Protein AF-A0A956UVW4-F1 (afdb_monomer)

Radius of gyration: 19.33 Å; Cα contacts (8 Å, |Δi|>4): 336; chains: 1; bounding box: 48×30×77 Å

Sequence (211 aa):
MTVKASSVLCIVAIWAAVVTAIAFEPGAWWAIFFAFLATGSVGLSAMRRLGLSRVIAVAGTWAGASVAFGADSTATWMSIFAFLTTGGAVYSRMKPGALLAGAAIAVAWLAVGITAHQDASAAWTCIFAALSARWIASGRNIRALIAIGAWAGAGALMTWQEGMYWLSALAFVATLFPMRRGPLLPRRFEWDLSWSTDDGDVIEGESRPLR

Mean predicted aligned error: 9.49 Å

Solvent-accessible surface area (backbone atoms only — not comparable to full-atom values): 10637 Å² total; per-residue (Å²): 134,57,39,63,54,41,33,51,50,33,43,49,31,41,49,52,22,50,53,52,12,32,74,64,22,65,74,19,54,70,34,52,61,34,46,52,54,34,39,48,51,43,54,69,41,39,84,40,79,52,28,64,13,41,34,42,24,40,31,24,27,30,44,9,49,20,47,14,16,33,61,36,42,84,32,26,66,45,33,59,41,42,26,51,32,35,48,38,47,70,74,36,83,53,53,49,82,39,44,51,33,9,48,19,31,15,40,29,23,35,28,33,8,58,35,14,40,76,38,55,83,38,36,66,37,38,58,36,35,31,55,36,33,51,53,34,34,71,52,56,67,69,28,11,52,44,23,32,54,31,22,48,53,34,27,55,48,31,64,71,37,88,87,42,52,68,38,39,57,53,21,31,56,47,38,57,41,83,69,74,93,60,80,95,60,84,84,67,93,64,84,74,82,69,82,77,82,75,77,77,76,77,70,89,70,87,82,85,86,82,135

Structure (mmCIF, N/CA/C/O backbone):
data_AF-A0A956UVW4-F1
#
_entry.id   AF-A0A956UVW4-F1
#
loop_
_atom_site.group_PDB
_atom_site.id
_atom_site.type_symbol
_atom_site.label_atom_id
_atom_site.label_alt_id
_atom_site.label_comp_id
_atom_site.label_asym_id
_atom_site.label_entity_id
_atom_site.label_seq_id
_atom_site.pdbx_PDB_ins_code
_atom_site.Cartn_x
_atom_site.Cartn_y
_atom_site.Cartn_z
_atom_site.occupancy
_atom_site.B_iso_or_equiv
_atom_site.auth_seq_id
_atom_site.auth_comp_id
_atom_site.auth_asym_id
_atom_site.auth_atom_id
_atom_site.pdbx_PDB_model_num
ATOM 1 N N . MET A 1 1 ? 19.638 9.171 -10.405 1.00 50.50 1 MET A N 1
ATOM 2 C CA . MET A 1 1 ? 19.671 8.508 -9.079 1.00 50.50 1 MET A CA 1
ATOM 3 C C . MET A 1 1 ? 20.516 7.248 -9.164 1.00 50.50 1 MET A C 1
ATOM 5 O O . MET A 1 1 ? 20.316 6.459 -10.079 1.00 50.50 1 MET A O 1
ATOM 9 N N . THR A 1 2 ? 21.470 7.071 -8.251 1.00 57.22 2 THR A N 1
ATOM 10 C CA . THR A 1 2 ? 22.261 5.836 -8.143 1.00 57.22 2 THR A CA 1
ATOM 11 C C . THR A 1 2 ? 21.447 4.749 -7.432 1.00 57.22 2 THR A C 1
ATOM 13 O O . THR A 1 2 ? 20.574 5.041 -6.621 1.00 57.22 2 THR A O 1
ATOM 16 N N . VAL A 1 3 ? 21.735 3.480 -7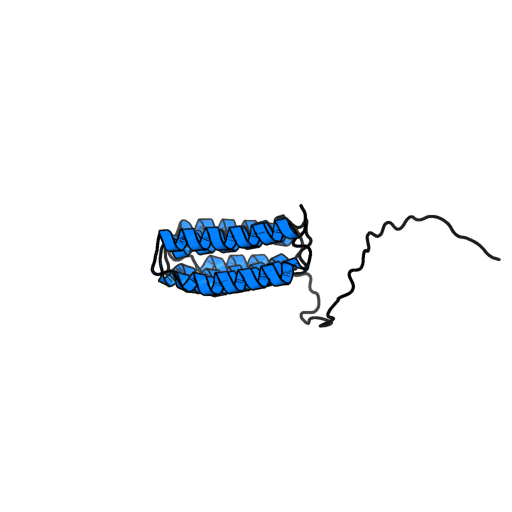.726 1.00 59.78 3 VAL A N 1
ATOM 17 C CA . VAL A 1 3 ? 21.042 2.278 -7.205 1.00 59.78 3 VAL A CA 1
ATOM 18 C C . VAL A 1 3 ? 20.895 2.270 -5.678 1.00 59.78 3 VAL A C 1
ATOM 20 O O . VAL A 1 3 ? 19.880 1.837 -5.130 1.00 59.78 3 VAL A O 1
ATOM 23 N N . LYS A 1 4 ? 21.911 2.797 -4.991 1.00 68.62 4 LYS A N 1
ATOM 24 C CA . LYS A 1 4 ? 21.958 2.889 -3.533 1.00 68.62 4 LYS A CA 1
ATOM 25 C C . LYS A 1 4 ? 20.946 3.906 -2.994 1.00 68.62 4 LYS A C 1
ATOM 27 O O . LYS A 1 4 ? 20.300 3.626 -1.994 1.00 68.62 4 LYS A O 1
ATOM 32 N N . ALA A 1 5 ? 20.740 5.028 -3.689 1.00 79.88 5 ALA A N 1
ATOM 33 C CA . ALA A 1 5 ? 19.834 6.085 -3.244 1.00 79.88 5 ALA A CA 1
ATOM 34 C C . ALA A 1 5 ? 18.372 5.614 -3.197 1.00 79.88 5 ALA A C 1
ATOM 36 O O . ALA A 1 5 ? 17.703 5.815 -2.192 1.00 79.88 5 ALA A O 1
ATOM 37 N N . SER A 1 6 ? 17.889 4.923 -4.235 1.00 83.69 6 SER A N 1
ATOM 38 C CA . SER A 1 6 ? 16.501 4.429 -4.278 1.00 83.69 6 SER A CA 1
ATOM 39 C C . SER A 1 6 ? 16.205 3.411 -3.172 1.00 83.69 6 SER A C 1
ATOM 41 O O . SER A 1 6 ? 15.129 3.425 -2.584 1.00 83.69 6 SER A O 1
ATOM 43 N N . SER A 1 7 ? 17.173 2.542 -2.869 1.00 85.88 7 SER A N 1
ATOM 44 C CA . SER A 1 7 ? 17.051 1.541 -1.802 1.00 85.88 7 SER A CA 1
ATOM 45 C C . SER A 1 7 ? 17.004 2.205 -0.428 1.00 85.88 7 SER A C 1
ATOM 47 O O . SER A 1 7 ? 16.131 1.896 0.376 1.00 85.88 7 SER A O 1
ATOM 49 N N . VAL A 1 8 ? 17.903 3.168 -0.189 1.00 89.06 8 VAL A N 1
ATOM 50 C CA . VAL A 1 8 ? 17.912 3.972 1.040 1.00 89.06 8 VAL A CA 1
ATOM 51 C C . VAL A 1 8 ? 16.594 4.728 1.195 1.00 89.06 8 VAL A C 1
ATOM 53 O O . VAL A 1 8 ? 16.019 4.697 2.274 1.00 89.06 8 VAL A O 1
ATOM 56 N N . LEU A 1 9 ? 16.061 5.327 0.126 1.00 90.06 9 LEU A N 1
ATOM 57 C CA . LEU A 1 9 ? 14.770 6.019 0.165 1.00 90.06 9 LEU A CA 1
ATOM 58 C C . LEU A 1 9 ? 13.611 5.085 0.535 1.00 90.06 9 LEU A C 1
ATOM 60 O O . LEU A 1 9 ? 12.772 5.471 1.340 1.00 90.06 9 LEU A O 1
ATOM 64 N N . CYS A 1 10 ? 13.573 3.857 0.008 1.00 90.88 10 CYS A N 1
ATOM 65 C CA . CYS A 1 10 ? 12.581 2.863 0.429 1.00 90.88 10 CYS A CA 1
ATOM 66 C C . CYS A 1 10 ? 12.702 2.535 1.921 1.00 90.88 10 CYS A C 1
ATOM 68 O O . CYS A 1 10 ? 11.694 2.504 2.616 1.00 90.88 10 CYS A O 1
ATOM 70 N N . ILE A 1 11 ? 13.924 2.300 2.413 1.00 93.19 11 ILE A N 1
ATOM 71 C CA . ILE A 1 11 ? 14.172 1.993 3.830 1.00 93.19 11 ILE A CA 1
ATOM 72 C C . ILE A 1 11 ? 13.717 3.166 4.702 1.00 93.19 11 ILE A C 1
ATOM 74 O O . ILE A 1 11 ? 12.954 2.968 5.641 1.00 93.19 11 ILE A O 1
ATOM 78 N N . VAL A 1 12 ? 14.116 4.390 4.354 1.00 94.56 12 VAL A N 1
ATOM 79 C CA . VAL A 1 12 ? 13.692 5.602 5.063 1.00 94.56 12 VAL A CA 1
ATOM 80 C C . VAL A 1 12 ? 12.170 5.741 5.045 1.00 94.56 12 VAL A C 1
ATOM 82 O O . VAL A 1 12 ? 11.596 6.027 6.086 1.00 94.56 12 VAL A O 1
ATOM 85 N N . ALA A 1 13 ? 11.502 5.486 3.917 1.00 95.00 13 ALA A N 1
ATOM 86 C CA . ALA A 1 13 ? 10.044 5.569 3.830 1.00 95.00 13 ALA A CA 1
ATOM 87 C C . ALA A 1 13 ? 9.335 4.538 4.727 1.00 95.00 13 ALA A C 1
ATOM 89 O O . ALA A 1 13 ? 8.373 4.890 5.406 1.00 95.00 13 ALA A O 1
ATOM 90 N N . ILE A 1 14 ? 9.827 3.293 4.766 1.00 96.38 14 ILE A N 1
ATOM 91 C CA . ILE A 1 14 ? 9.309 2.237 5.653 1.00 96.38 14 ILE A CA 1
ATOM 92 C C . ILE A 1 14 ? 9.433 2.677 7.115 1.00 96.38 14 ILE A C 1
ATOM 94 O O . ILE A 1 14 ? 8.454 2.661 7.859 1.00 96.38 14 ILE A O 1
ATOM 98 N N . TRP A 1 15 ? 10.635 3.087 7.523 1.00 97.38 15 TRP A N 1
ATOM 99 C CA . TRP A 1 15 ? 10.914 3.422 8.917 1.00 97.38 15 TRP A CA 1
ATOM 100 C C . TRP A 1 15 ? 10.245 4.714 9.363 1.00 97.38 15 TRP A C 1
ATOM 102 O O . TRP A 1 15 ? 9.723 4.751 10.471 1.00 97.38 15 TRP A O 1
ATOM 112 N N . ALA A 1 16 ? 10.200 5.740 8.511 1.00 96.19 16 ALA A N 1
ATOM 113 C CA . ALA A 1 16 ? 9.475 6.969 8.806 1.00 96.19 16 ALA A CA 1
ATOM 114 C C . ALA A 1 16 ? 7.999 6.667 9.089 1.00 96.19 16 ALA A C 1
ATOM 116 O O . ALA A 1 16 ? 7.493 7.051 10.134 1.00 96.19 16 ALA A O 1
ATOM 117 N N . ALA A 1 17 ? 7.342 5.891 8.222 1.00 94.69 17 ALA A N 1
ATOM 118 C CA . ALA A 1 17 ? 5.944 5.512 8.398 1.00 94.69 17 ALA A CA 1
ATOM 119 C C . ALA A 1 17 ? 5.700 4.734 9.707 1.00 94.69 17 ALA A C 1
ATOM 121 O O . ALA A 1 17 ? 4.771 5.036 10.453 1.00 94.69 17 ALA A O 1
ATOM 122 N N . VAL A 1 18 ? 6.552 3.752 10.017 1.00 94.94 18 VAL A N 1
ATOM 123 C CA . VAL A 1 18 ? 6.390 2.884 11.198 1.00 94.94 18 VAL A CA 1
ATOM 124 C C . VAL A 1 18 ? 6.680 3.626 12.500 1.00 94.94 18 VAL A C 1
ATOM 126 O O . VAL A 1 18 ? 5.914 3.501 13.450 1.00 94.94 18 VAL A O 1
ATOM 129 N N . VAL A 1 19 ? 7.748 4.428 12.549 1.00 96.12 19 VAL A N 1
ATOM 130 C CA . VAL A 1 19 ? 8.069 5.245 13.729 1.00 96.12 19 VAL A CA 1
ATOM 131 C C . VAL A 1 19 ? 6.963 6.264 13.983 1.00 96.12 19 VAL A C 1
ATOM 133 O O . VAL A 1 19 ? 6.543 6.420 15.126 1.00 96.12 19 VAL A O 1
ATOM 136 N N . THR A 1 20 ? 6.451 6.915 12.933 1.00 93.75 20 THR A N 1
ATOM 137 C CA . THR A 1 20 ? 5.321 7.839 13.062 1.00 93.75 20 THR A CA 1
ATOM 138 C C . THR A 1 20 ? 4.082 7.128 13.600 1.00 93.75 20 THR A C 1
ATOM 140 O O . THR A 1 20 ? 3.492 7.618 14.554 1.00 93.75 20 THR A O 1
ATOM 143 N N . ALA A 1 21 ? 3.718 5.960 13.062 1.00 93.12 21 ALA A N 1
ATOM 144 C CA . ALA A 1 21 ? 2.573 5.197 13.557 1.00 93.12 21 ALA A CA 1
ATOM 145 C C . ALA A 1 21 ? 2.691 4.844 15.048 1.00 93.12 21 ALA A C 1
ATOM 147 O O . ALA A 1 21 ? 1.757 5.076 15.805 1.00 93.12 21 ALA A O 1
ATOM 148 N N . ILE A 1 22 ? 3.850 4.343 15.483 1.00 94.62 22 ILE A N 1
ATOM 149 C CA . ILE A 1 22 ? 4.080 3.925 16.877 1.00 94.62 22 ILE A CA 1
ATOM 150 C C . ILE A 1 22 ? 4.106 5.119 17.833 1.00 94.62 22 ILE A C 1
ATOM 152 O O . ILE A 1 22 ? 3.729 4.987 18.995 1.00 94.62 22 ILE A O 1
ATOM 156 N N . ALA A 1 23 ? 4.538 6.288 17.357 1.00 95.44 23 ALA A N 1
ATOM 157 C CA . ALA A 1 23 ? 4.487 7.511 18.146 1.00 95.44 23 ALA A CA 1
ATOM 158 C C . ALA A 1 23 ? 3.043 7.945 18.458 1.00 95.44 23 ALA A C 1
ATOM 160 O O . ALA A 1 23 ? 2.816 8.529 19.516 1.00 95.44 23 ALA A O 1
ATOM 161 N N . PHE A 1 24 ? 2.088 7.660 17.565 1.00 95.31 24 PHE A N 1
ATOM 162 C CA . PHE A 1 24 ? 0.665 7.935 17.788 1.00 95.31 24 PHE A CA 1
ATOM 163 C C . PHE A 1 24 ? -0.052 6.799 18.525 1.00 95.31 24 PHE A C 1
ATOM 165 O O . PHE A 1 24 ? -0.845 7.075 19.418 1.00 95.31 24 PHE A O 1
ATOM 172 N N . GLU A 1 25 ? 0.267 5.545 18.201 1.00 95.25 25 GLU A N 1
ATOM 173 C CA . GLU A 1 25 ? -0.360 4.354 18.777 1.00 95.25 25 GLU A CA 1
ATOM 174 C C . GLU A 1 25 ? 0.717 3.339 19.216 1.00 95.25 25 GLU A C 1
ATOM 176 O O . GLU A 1 25 ? 1.138 2.477 18.433 1.00 95.25 25 GLU A O 1
ATOM 181 N N . PRO A 1 26 ? 1.198 3.408 20.475 1.00 93.81 26 PRO A N 1
ATOM 182 C CA . PRO A 1 26 ? 2.268 2.538 20.971 1.00 93.81 26 PRO A CA 1
ATOM 183 C C . PRO A 1 26 ? 1.933 1.039 20.922 1.00 93.81 26 PRO A C 1
ATOM 185 O O . PRO A 1 26 ? 2.840 0.202 20.860 1.00 93.81 26 PRO A O 1
ATOM 188 N N . GLY A 1 27 ? 0.643 0.679 20.913 1.00 92.56 27 GLY A N 1
ATOM 189 C CA . GLY A 1 27 ? 0.182 -0.700 20.748 1.00 92.56 27 GLY A CA 1
ATOM 190 C C . GLY A 1 27 ? 0.534 -1.308 19.385 1.00 92.56 27 GLY A C 1
ATOM 191 O O . GLY A 1 27 ? 0.627 -2.530 19.267 1.00 92.56 27 GLY A O 1
ATOM 192 N N . ALA A 1 28 ? 0.818 -0.485 18.370 1.00 91.88 28 ALA A N 1
ATOM 193 C CA . ALA A 1 28 ? 1.159 -0.923 17.015 1.00 91.88 28 ALA A CA 1
ATOM 194 C C . ALA A 1 28 ? 2.616 -1.409 16.847 1.00 91.88 28 ALA A C 1
ATOM 196 O O . ALA A 1 28 ? 3.079 -1.632 15.724 1.00 91.88 28 ALA A O 1
ATOM 197 N N . TRP A 1 29 ? 3.362 -1.608 17.942 1.00 91.25 29 TRP A N 1
ATOM 198 C CA . TRP A 1 29 ? 4.781 -1.996 17.928 1.00 91.25 29 TRP A CA 1
ATOM 199 C C . TRP A 1 29 ? 5.081 -3.250 17.092 1.00 91.25 29 TRP A C 1
ATOM 201 O O . TRP A 1 29 ? 6.183 -3.392 16.562 1.00 91.25 29 TRP A O 1
ATOM 211 N N . TRP A 1 30 ? 4.112 -4.153 16.912 1.00 89.69 30 TRP A N 1
ATOM 212 C CA . TRP A 1 30 ? 4.291 -5.357 16.098 1.00 89.69 30 TRP A CA 1
ATOM 213 C C . TRP A 1 30 ? 4.573 -5.048 14.613 1.00 89.69 30 TRP A C 1
ATOM 215 O O . TRP A 1 30 ? 5.230 -5.843 13.936 1.00 89.69 30 TRP A O 1
ATOM 225 N N . ALA A 1 31 ? 4.197 -3.858 14.117 1.00 92.62 31 ALA A N 1
ATOM 226 C CA . ALA A 1 31 ? 4.561 -3.385 12.777 1.00 92.62 31 ALA A CA 1
ATOM 227 C C . ALA A 1 31 ? 6.085 -3.339 12.555 1.00 92.62 31 ALA A C 1
ATOM 229 O O . ALA A 1 31 ? 6.539 -3.517 11.422 1.00 92.62 31 ALA A O 1
ATOM 230 N N . ILE A 1 32 ? 6.881 -3.163 13.622 1.00 95.00 32 ILE A N 1
ATOM 231 C CA . ILE A 1 32 ? 8.353 -3.165 13.572 1.00 95.00 32 ILE A CA 1
ATOM 232 C C . ILE A 1 32 ? 8.873 -4.465 12.951 1.00 95.00 32 ILE A C 1
ATOM 234 O O . ILE A 1 32 ? 9.797 -4.435 12.138 1.00 95.00 32 ILE A O 1
ATOM 238 N N . PHE A 1 33 ? 8.272 -5.609 13.290 1.00 95.25 33 PHE A N 1
ATOM 239 C CA . PHE A 1 33 ? 8.723 -6.908 12.798 1.00 95.25 33 PHE A CA 1
ATOM 240 C C . PHE A 1 33 ? 8.656 -6.981 11.265 1.00 95.25 33 PHE A C 1
ATOM 242 O O . PHE A 1 33 ? 9.644 -7.305 10.602 1.00 95.25 33 PHE A O 1
ATOM 249 N N . PHE A 1 34 ? 7.524 -6.589 10.677 1.00 95.56 34 PHE A N 1
ATOM 250 C CA . PHE A 1 34 ? 7.362 -6.576 9.221 1.00 95.56 34 PHE A CA 1
ATOM 251 C C . PHE A 1 34 ? 8.125 -5.438 8.545 1.00 95.56 34 PHE A C 1
ATOM 253 O O . PHE A 1 34 ? 8.559 -5.604 7.406 1.00 95.56 34 PHE A O 1
ATOM 260 N N . ALA A 1 35 ? 8.357 -4.323 9.238 1.00 94.88 35 ALA A N 1
ATOM 261 C CA . ALA A 1 35 ? 9.222 -3.247 8.761 1.00 94.88 35 ALA A CA 1
ATOM 262 C C . ALA A 1 35 ? 10.676 -3.718 8.596 1.00 94.88 35 ALA A C 1
ATOM 264 O O . ALA A 1 35 ? 11.321 -3.424 7.584 1.00 94.88 35 ALA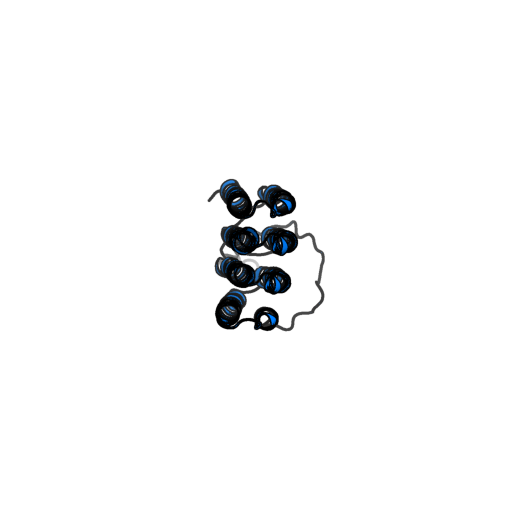 A O 1
ATOM 265 N N . PHE A 1 36 ? 11.180 -4.518 9.543 1.00 95.88 36 PHE A N 1
ATOM 266 C CA . PHE A 1 36 ? 12.490 -5.164 9.436 1.00 95.88 36 PHE A CA 1
ATOM 267 C C . PHE A 1 36 ? 12.547 -6.144 8.263 1.00 95.88 36 PHE A C 1
ATOM 269 O O . PHE A 1 36 ? 13.483 -6.085 7.464 1.00 95.88 36 PHE A O 1
ATOM 276 N N . LEU A 1 37 ? 11.538 -7.006 8.105 1.00 95.25 37 LEU A N 1
ATOM 277 C CA . LEU A 1 37 ? 11.473 -7.936 6.971 1.00 95.25 37 LEU A CA 1
ATOM 278 C C . LEU A 1 37 ? 11.408 -7.196 5.625 1.00 95.25 37 LEU A C 1
ATOM 280 O O . LEU A 1 37 ? 12.102 -7.561 4.672 1.00 95.25 37 LEU A O 1
ATOM 284 N N . ALA A 1 38 ? 10.630 -6.116 5.549 1.00 93.50 38 ALA A N 1
ATOM 285 C CA . ALA A 1 38 ? 10.542 -5.262 4.371 1.00 93.50 38 ALA A CA 1
ATOM 286 C C . ALA A 1 38 ? 11.878 -4.578 4.067 1.00 93.50 38 ALA A C 1
ATOM 288 O O . ALA A 1 38 ? 12.335 -4.618 2.923 1.00 93.50 38 ALA A O 1
ATOM 289 N N . THR A 1 39 ? 12.554 -4.049 5.087 1.00 93.75 39 THR A N 1
ATOM 290 C CA . THR A 1 39 ? 13.916 -3.506 4.977 1.00 93.75 39 THR A CA 1
ATOM 291 C C . THR A 1 39 ? 14.881 -4.554 4.425 1.00 93.75 39 THR A C 1
ATOM 293 O O . THR A 1 39 ? 15.624 -4.262 3.490 1.00 93.75 39 THR A O 1
ATOM 296 N N . GLY A 1 40 ? 14.822 -5.792 4.927 1.00 89.88 40 GLY A N 1
ATOM 297 C CA . GLY A 1 40 ? 15.609 -6.916 4.416 1.00 89.88 40 GLY A CA 1
ATOM 298 C C . GLY A 1 40 ? 15.331 -7.206 2.939 1.00 89.88 40 GLY A C 1
ATOM 299 O O . GLY A 1 40 ? 16.267 -7.335 2.152 1.00 89.88 40 GLY A O 1
ATOM 300 N N . SER A 1 41 ? 14.060 -7.222 2.526 1.00 89.12 41 SER A N 1
ATOM 301 C CA . SER A 1 41 ? 13.680 -7.433 1.119 1.00 89.12 41 SER A CA 1
ATOM 302 C C . SER A 1 41 ? 14.208 -6.328 0.191 1.00 89.12 41 SER A C 1
ATOM 304 O O . SER A 1 41 ? 14.756 -6.611 -0.878 1.00 89.12 41 SER A O 1
ATOM 306 N N . VAL A 1 42 ? 14.131 -5.066 0.631 1.00 88.62 42 VAL A N 1
ATOM 307 C CA . VAL A 1 42 ? 14.687 -3.912 -0.086 1.00 88.62 42 VAL A CA 1
ATOM 308 C C . VAL A 1 42 ? 16.211 -3.996 -0.132 1.00 88.62 42 VAL A C 1
ATOM 310 O O . VAL A 1 42 ? 16.790 -3.771 -1.190 1.00 88.62 42 VAL A O 1
ATOM 313 N N . GLY A 1 43 ? 16.862 -4.365 0.974 1.00 85.38 43 GLY A N 1
ATOM 314 C CA . GLY A 1 43 ? 18.315 -4.508 1.084 1.00 85.38 43 GLY A CA 1
ATOM 315 C C . GLY A 1 43 ? 18.877 -5.611 0.187 1.00 85.38 43 GLY A C 1
ATOM 316 O O . GLY A 1 43 ? 19.825 -5.370 -0.558 1.00 85.38 43 GLY A O 1
ATOM 317 N N . LEU A 1 44 ? 18.243 -6.787 0.161 1.00 82.94 44 LEU A N 1
ATOM 318 C CA . LEU A 1 44 ? 18.591 -7.865 -0.773 1.00 82.94 44 LEU A CA 1
ATOM 319 C C . LEU A 1 44 ? 18.426 -7.417 -2.228 1.00 82.94 44 LEU A C 1
ATOM 321 O O . LEU A 1 44 ? 19.233 -7.763 -3.091 1.00 82.94 44 LEU A O 1
ATOM 325 N N . SER A 1 45 ? 17.405 -6.605 -2.504 1.00 72.31 45 SER A N 1
ATOM 326 C CA . SER A 1 45 ? 17.231 -6.009 -3.821 1.00 72.31 45 SER A CA 1
ATOM 327 C C . SER A 1 45 ? 18.118 -4.800 -4.077 1.00 72.31 45 SER A C 1
ATOM 329 O O . SER A 1 45 ? 18.215 -4.437 -5.236 1.00 72.31 45 SER A O 1
ATOM 331 N N . ALA A 1 46 ? 18.784 -4.183 -3.101 1.00 60.00 46 ALA A N 1
ATOM 332 C CA . ALA A 1 46 ? 19.676 -3.042 -3.335 1.00 60.00 46 ALA A CA 1
ATOM 333 C C . ALA A 1 46 ? 20.896 -3.426 -4.191 1.00 60.00 46 ALA A C 1
ATOM 335 O O . ALA A 1 46 ? 21.528 -2.572 -4.812 1.00 60.00 46 ALA A O 1
ATOM 336 N N . MET A 1 47 ? 21.189 -4.727 -4.284 1.00 59.22 47 MET A N 1
ATOM 337 C CA . MET A 1 47 ? 22.129 -5.297 -5.255 1.00 59.22 47 MET A CA 1
ATOM 338 C C . MET A 1 47 ? 21.610 -5.230 -6.706 1.00 59.22 47 MET A C 1
ATOM 340 O O . MET A 1 47 ? 22.376 -5.380 -7.653 1.00 59.22 47 MET A O 1
ATOM 344 N N . ARG A 1 48 ? 20.312 -4.979 -6.898 1.00 62.56 48 ARG A N 1
ATOM 345 C CA . ARG A 1 48 ? 19.605 -4.844 -8.176 1.00 62.56 48 ARG A CA 1
ATOM 346 C C . ARG A 1 48 ? 19.056 -3.414 -8.284 1.00 62.56 48 ARG A C 1
ATOM 348 O O . ARG A 1 48 ? 18.594 -2.819 -7.319 1.00 62.56 48 ARG A O 1
ATOM 355 N N . ARG A 1 49 ? 19.122 -2.789 -9.458 1.00 68.00 49 ARG A N 1
ATOM 356 C CA . ARG A 1 49 ? 18.743 -1.371 -9.609 1.00 68.00 49 ARG A CA 1
ATOM 357 C C . ARG A 1 49 ? 17.252 -1.130 -9.292 1.00 68.00 49 ARG A C 1
ATOM 359 O O . ARG A 1 49 ? 16.401 -1.378 -10.143 1.00 68.00 49 ARG A O 1
ATOM 366 N N . LEU A 1 50 ? 16.921 -0.609 -8.103 1.00 75.00 50 LEU A N 1
ATOM 367 C CA . LEU A 1 50 ? 15.554 -0.190 -7.763 1.00 75.00 50 LEU A CA 1
ATOM 368 C C . LEU A 1 50 ? 15.194 1.107 -8.509 1.00 75.00 50 LEU A C 1
ATOM 370 O O . LEU A 1 50 ? 15.803 2.160 -8.313 1.00 75.00 50 LEU A O 1
ATOM 374 N N . GLY A 1 51 ? 14.201 1.018 -9.391 1.00 83.69 51 GLY A N 1
ATOM 375 C CA . GLY A 1 51 ? 13.660 2.167 -10.120 1.00 83.69 51 GLY A CA 1
ATOM 376 C C . GLY A 1 51 ? 12.689 3.000 -9.282 1.00 83.69 51 GLY A C 1
ATOM 377 O O . GLY A 1 51 ? 12.105 2.490 -8.326 1.00 83.69 51 GLY A O 1
ATOM 378 N N . LEU A 1 52 ? 12.478 4.262 -9.673 1.00 88.62 52 LEU A N 1
ATOM 379 C CA . LEU A 1 52 ? 11.622 5.219 -8.957 1.00 88.62 52 LEU A CA 1
ATOM 380 C C . LEU A 1 52 ? 10.176 4.718 -8.791 1.00 88.62 52 LEU A C 1
ATOM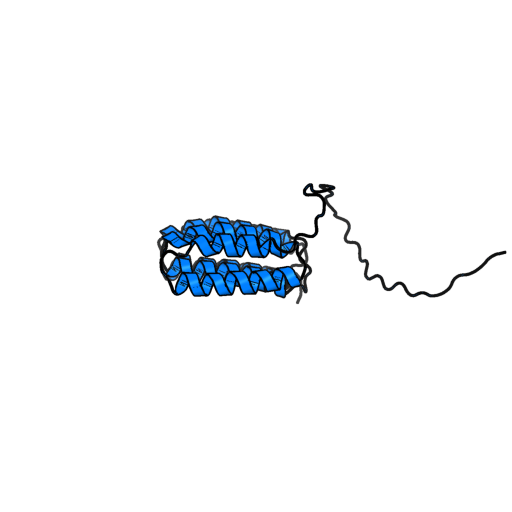 382 O O . LEU A 1 52 ? 9.570 4.931 -7.747 1.00 88.62 52 LEU A O 1
ATOM 386 N N . SER A 1 53 ? 9.651 3.974 -9.770 1.00 89.31 53 SER A N 1
ATOM 387 C CA . SER A 1 53 ? 8.332 3.330 -9.685 1.00 89.31 53 SER A CA 1
ATOM 388 C C . SER A 1 53 ? 8.174 2.428 -8.453 1.00 89.31 53 SER A C 1
ATOM 390 O O . SER A 1 53 ? 7.135 2.450 -7.798 1.00 89.31 53 SER A O 1
ATOM 392 N N . ARG A 1 54 ? 9.219 1.670 -8.095 1.00 90.56 54 ARG A N 1
ATOM 393 C CA . ARG A 1 54 ? 9.223 0.806 -6.905 1.00 90.56 54 ARG A CA 1
ATOM 394 C C . ARG A 1 54 ? 9.286 1.624 -5.621 1.00 90.56 54 ARG A C 1
ATOM 396 O O . ARG A 1 54 ? 8.607 1.272 -4.667 1.00 90.56 54 ARG A O 1
ATOM 403 N N . VAL A 1 55 ? 10.051 2.718 -5.617 1.00 92.56 55 VAL A N 1
ATOM 404 C CA . VAL A 1 55 ? 10.132 3.626 -4.461 1.00 92.56 55 VAL A CA 1
ATOM 405 C C . VAL A 1 55 ? 8.760 4.211 -4.150 1.00 92.56 55 VAL A C 1
ATOM 407 O O . VAL A 1 55 ? 8.326 4.144 -3.008 1.00 92.56 55 VAL A O 1
ATOM 410 N N . ILE A 1 56 ? 8.042 4.695 -5.169 1.00 94.44 56 ILE A N 1
ATOM 411 C CA . ILE A 1 56 ? 6.683 5.234 -5.007 1.00 94.44 56 ILE A CA 1
ATOM 412 C C . ILE A 1 56 ? 5.733 4.160 -4.462 1.00 94.44 56 ILE A C 1
ATOM 414 O O . ILE A 1 56 ? 4.987 4.429 -3.525 1.00 94.44 56 ILE A O 1
ATOM 418 N N . ALA A 1 57 ? 5.786 2.939 -5.006 1.00 94.69 57 ALA A N 1
ATOM 419 C CA . ALA A 1 57 ? 4.944 1.835 -4.546 1.00 94.69 57 ALA A CA 1
ATOM 420 C C . ALA A 1 57 ? 5.185 1.499 -3.067 1.00 94.69 57 ALA A C 1
ATOM 422 O O . ALA A 1 57 ? 4.233 1.400 -2.296 1.00 94.69 57 ALA A O 1
ATOM 423 N N . VAL A 1 58 ? 6.452 1.335 -2.669 1.00 95.62 58 VAL A N 1
ATOM 424 C CA . VAL A 1 58 ? 6.831 0.998 -1.288 1.00 95.62 58 VAL A CA 1
ATOM 425 C C . VAL A 1 58 ? 6.480 2.147 -0.348 1.00 95.62 58 VAL A C 1
ATOM 427 O O . VAL A 1 58 ? 5.822 1.916 0.660 1.00 95.62 58 VAL A O 1
ATOM 430 N N . ALA A 1 59 ? 6.836 3.383 -0.700 1.00 96.50 59 ALA A N 1
ATOM 431 C CA . ALA A 1 59 ? 6.518 4.549 0.115 1.00 96.50 59 ALA A CA 1
ATOM 432 C C . ALA A 1 59 ? 5.004 4.705 0.320 1.00 96.50 59 ALA A C 1
ATOM 434 O O . ALA A 1 59 ? 4.563 4.861 1.451 1.00 96.50 59 ALA A O 1
ATOM 435 N N . GLY A 1 60 ? 4.199 4.585 -0.741 1.00 96.31 60 GLY A N 1
ATOM 436 C CA . GLY A 1 60 ? 2.741 4.667 -0.637 1.00 96.31 60 GLY A CA 1
ATOM 437 C C . GLY A 1 60 ? 2.116 3.514 0.150 1.00 96.31 60 GLY A C 1
ATOM 438 O O . GLY A 1 60 ? 1.178 3.734 0.908 1.00 96.31 60 GLY A O 1
ATOM 439 N N . THR A 1 61 ? 2.673 2.304 0.025 1.00 97.62 61 THR A N 1
ATOM 440 C CA . THR A 1 61 ? 2.252 1.129 0.805 1.00 97.62 61 THR A CA 1
ATOM 441 C C . THR A 1 61 ? 2.398 1.383 2.300 1.00 97.62 61 THR A C 1
ATOM 443 O O . THR A 1 61 ? 1.442 1.225 3.056 1.00 97.62 61 THR A O 1
ATOM 446 N N . TRP A 1 62 ? 3.589 1.807 2.723 1.00 97.81 62 TRP A N 1
ATOM 447 C CA . TRP A 1 62 ? 3.882 2.023 4.136 1.00 97.81 62 TRP A CA 1
ATOM 448 C C . TRP A 1 62 ? 3.230 3.291 4.680 1.00 97.81 62 TRP A C 1
ATOM 450 O O . TRP A 1 62 ? 2.739 3.253 5.801 1.00 97.81 62 TRP A O 1
ATOM 460 N N . ALA A 1 63 ? 3.121 4.358 3.882 1.00 97.06 63 ALA A N 1
ATOM 461 C CA . ALA A 1 63 ? 2.364 5.550 4.259 1.00 97.06 63 ALA A CA 1
ATOM 462 C C . ALA A 1 63 ? 0.882 5.220 4.506 1.00 97.06 63 ALA A C 1
ATOM 464 O O . ALA A 1 63 ? 0.352 5.545 5.565 1.00 97.06 63 ALA A O 1
ATOM 465 N N . GLY A 1 64 ? 0.232 4.503 3.582 1.00 95.44 64 GLY A N 1
ATOM 466 C CA . GLY A 1 64 ? -1.151 4.056 3.759 1.00 95.44 64 GLY A CA 1
ATOM 467 C C . GLY A 1 64 ? -1.317 3.162 4.986 1.00 95.44 64 GLY A C 1
ATOM 468 O O . GLY A 1 64 ? -2.165 3.420 5.833 1.00 95.44 64 GLY A O 1
ATOM 469 N N . ALA A 1 65 ? -0.452 2.160 5.144 1.00 96.00 65 ALA A N 1
ATOM 470 C CA . ALA A 1 65 ? -0.496 1.277 6.304 1.00 96.00 65 ALA A CA 1
ATOM 471 C C . ALA A 1 65 ? -0.302 2.039 7.633 1.00 96.00 65 ALA A C 1
ATOM 473 O O . ALA A 1 65 ? -1.039 1.797 8.583 1.00 96.00 65 ALA A O 1
ATOM 474 N N . SER A 1 66 ? 0.619 3.011 7.687 1.00 95.62 66 SER A N 1
ATOM 475 C CA . SER A 1 66 ? 0.866 3.805 8.900 1.00 95.62 66 SER A CA 1
ATOM 476 C C . SER A 1 66 ? -0.306 4.677 9.330 1.00 95.62 66 SER A C 1
ATOM 478 O O . SER A 1 66 ? -0.489 4.872 10.528 1.00 95.62 66 SER A O 1
ATOM 480 N N . VAL A 1 67 ? -1.116 5.161 8.382 1.00 96.19 67 VAL A N 1
ATOM 481 C CA . VAL A 1 67 ? -2.326 5.936 8.693 1.00 96.19 67 VAL A CA 1
ATOM 482 C C . VAL A 1 67 ? -3.330 5.077 9.469 1.00 96.19 67 VAL A C 1
ATOM 484 O O . VAL A 1 67 ? -3.934 5.568 10.418 1.00 96.19 67 VAL A O 1
ATOM 487 N N . ALA A 1 68 ? -3.444 3.789 9.128 1.00 94.06 68 ALA A N 1
ATOM 488 C CA . ALA A 1 68 ? -4.276 2.838 9.863 1.00 94.06 68 ALA A CA 1
ATOM 489 C C . ALA A 1 68 ? -3.653 2.444 11.215 1.00 94.06 68 ALA A C 1
ATOM 491 O O . ALA A 1 68 ? -4.328 2.472 12.237 1.00 94.06 68 ALA A O 1
ATOM 492 N N . PHE A 1 69 ? -2.352 2.128 11.240 1.00 92.62 69 PHE A N 1
ATOM 493 C CA . PHE A 1 69 ? -1.643 1.734 12.467 1.00 92.62 69 PHE A CA 1
ATOM 494 C C . PHE A 1 69 ? -1.684 2.807 13.551 1.00 92.62 69 PHE A C 1
ATOM 496 O O . PHE A 1 69 ? -1.849 2.481 14.718 1.00 92.62 69 PHE A O 1
ATOM 503 N N . GLY A 1 70 ? -1.511 4.074 13.163 1.00 91.50 70 GLY A N 1
ATOM 504 C CA . GLY A 1 70 ? -1.549 5.205 14.088 1.00 91.50 70 GLY A CA 1
ATOM 505 C C . GLY A 1 70 ? -2.955 5.552 14.581 1.00 91.50 70 GLY A C 1
ATOM 506 O O . GLY A 1 70 ? -3.080 6.425 15.431 1.00 91.50 70 GLY A O 1
ATOM 507 N N . ALA A 1 71 ? -3.994 4.915 14.030 1.00 93.06 71 ALA A N 1
ATOM 508 C CA . ALA A 1 71 ? -5.382 5.087 14.449 1.00 93.06 71 ALA A CA 1
ATOM 509 C C . ALA A 1 71 ? -5.815 4.000 15.438 1.00 93.06 71 ALA A C 1
ATOM 511 O O . ALA A 1 71 ? -6.490 4.296 16.419 1.00 93.06 71 ALA A O 1
ATOM 512 N N . ASP A 1 72 ? -5.446 2.745 15.157 1.00 92.56 72 ASP A N 1
ATOM 513 C CA . ASP A 1 72 ? -5.862 1.583 15.937 1.00 92.56 72 ASP A CA 1
ATOM 514 C C . ASP A 1 72 ? -4.813 0.458 15.851 1.00 92.56 72 ASP A C 1
ATOM 516 O O . ASP A 1 72 ? -4.437 -0.014 14.770 1.00 92.56 72 ASP A O 1
ATOM 520 N N . SER A 1 73 ? -4.367 -0.028 17.012 1.00 91.62 73 SER A N 1
ATOM 521 C CA . SER A 1 73 ? -3.392 -1.118 17.111 1.00 91.62 73 SER A CA 1
ATOM 522 C C . SER A 1 73 ? -3.910 -2.454 16.563 1.00 91.62 73 SER A C 1
ATOM 524 O O . SER A 1 73 ? -3.113 -3.285 16.118 1.00 91.62 73 SER A O 1
ATOM 526 N N . THR A 1 74 ? -5.224 -2.673 16.505 1.00 92.06 74 THR A N 1
ATOM 527 C CA . THR A 1 74 ? -5.816 -3.874 15.905 1.00 92.06 74 THR A CA 1
ATOM 528 C C . THR A 1 74 ? -5.600 -3.929 14.395 1.00 92.06 74 THR A C 1
ATOM 530 O O . THR A 1 74 ? -5.475 -5.023 13.854 1.00 92.06 74 THR A O 1
ATOM 533 N N . ALA A 1 75 ? -5.432 -2.792 13.707 1.00 92.12 75 ALA A N 1
ATOM 534 C CA . ALA A 1 75 ? -5.131 -2.739 12.273 1.00 92.12 75 ALA A CA 1
ATOM 535 C C . ALA A 1 75 ? -3.675 -3.134 11.939 1.00 92.12 75 ALA A C 1
ATOM 537 O O . ALA A 1 75 ? -3.318 -3.320 10.772 1.00 92.12 75 ALA A O 1
ATOM 538 N N . THR A 1 76 ? -2.816 -3.328 12.947 1.00 92.12 76 THR A N 1
ATOM 539 C CA . THR A 1 76 ? -1.380 -3.627 12.781 1.00 92.12 76 THR A CA 1
ATOM 540 C C . THR A 1 76 ? -1.108 -4.888 11.958 1.00 92.12 76 THR A C 1
ATOM 542 O O . THR A 1 76 ? -0.064 -4.993 11.309 1.00 92.12 76 THR A O 1
ATOM 545 N N . TRP A 1 77 ? -2.045 -5.840 11.896 1.00 93.75 77 TRP A N 1
ATOM 546 C CA . TRP A 1 77 ? -1.898 -7.036 11.058 1.00 93.75 77 TRP A CA 1
ATOM 547 C C . TRP A 1 77 ? -1.778 -6.711 9.557 1.00 93.75 77 TRP A C 1
ATOM 549 O O . TRP A 1 77 ? -1.174 -7.489 8.815 1.00 93.75 77 TRP A O 1
ATOM 559 N N . MET A 1 78 ? -2.250 -5.539 9.101 1.00 95.88 78 MET A N 1
ATOM 560 C CA . MET A 1 78 ? -2.064 -5.077 7.716 1.00 95.88 78 MET A CA 1
ATOM 561 C C . MET A 1 78 ? -0.576 -4.955 7.340 1.00 95.88 78 MET A C 1
ATOM 563 O O . MET A 1 78 ? -0.234 -5.008 6.157 1.00 95.88 78 MET A O 1
ATOM 567 N N . SER A 1 79 ? 0.330 -4.856 8.323 1.00 96.00 79 SER A N 1
ATOM 568 C CA . SER A 1 79 ? 1.785 -4.856 8.110 1.00 96.00 79 SER A CA 1
ATOM 569 C C . SER A 1 79 ? 2.295 -6.125 7.413 1.00 96.00 79 SER A C 1
ATOM 571 O O . SER A 1 79 ? 3.233 -6.042 6.617 1.00 96.00 79 SER A O 1
ATOM 573 N N . ILE A 1 80 ? 1.619 -7.269 7.594 1.00 96.62 80 ILE A N 1
ATOM 574 C CA . ILE A 1 80 ? 1.882 -8.509 6.848 1.00 96.62 80 ILE A CA 1
ATOM 575 C C . ILE A 1 80 ? 1.715 -8.251 5.346 1.00 96.62 80 ILE A C 1
ATOM 577 O O . ILE A 1 80 ? 2.590 -8.564 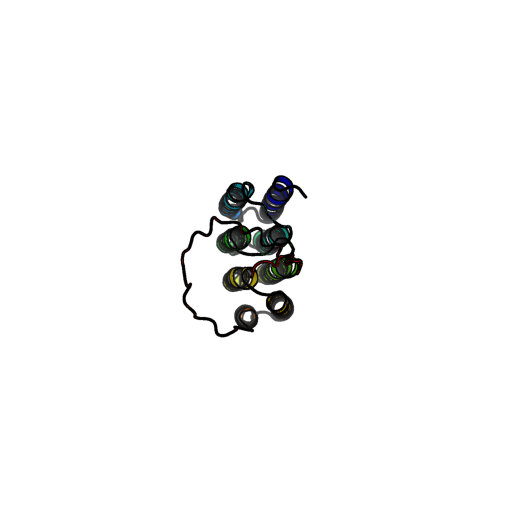4.537 1.00 96.62 80 ILE A O 1
ATOM 581 N N . PHE A 1 81 ? 0.600 -7.631 4.961 1.00 97.25 81 PHE A N 1
ATOM 582 C CA . PHE A 1 81 ? 0.264 -7.357 3.566 1.00 97.25 81 PHE A CA 1
ATOM 583 C C . PHE A 1 81 ? 1.078 -6.198 2.988 1.00 97.25 81 PHE A C 1
ATOM 585 O O . PHE A 1 81 ? 1.417 -6.226 1.800 1.00 97.25 81 PHE A O 1
ATOM 592 N N . ALA A 1 82 ? 1.470 -5.227 3.815 1.00 96.88 82 ALA A N 1
ATOM 593 C CA . ALA A 1 82 ? 2.402 -4.170 3.430 1.00 96.88 82 ALA A CA 1
ATOM 594 C C . ALA A 1 82 ? 3.787 -4.755 3.100 1.00 96.88 82 ALA A C 1
ATOM 596 O O . ALA A 1 82 ? 4.388 -4.428 2.070 1.00 96.88 82 ALA A O 1
ATOM 597 N N . PHE A 1 83 ? 4.265 -5.703 3.912 1.00 96.12 83 PHE A N 1
ATOM 598 C CA . PHE A 1 83 ? 5.479 -6.467 3.632 1.00 96.12 83 PHE A CA 1
ATOM 599 C C . PHE A 1 83 ? 5.356 -7.298 2.346 1.00 96.12 83 PHE A C 1
ATOM 601 O O . PHE A 1 83 ? 6.218 -7.194 1.470 1.00 96.12 83 PHE A O 1
ATOM 608 N N . LEU A 1 84 ? 4.275 -8.067 2.175 1.00 95.38 84 LEU A N 1
ATOM 609 C CA . LEU A 1 84 ? 4.052 -8.858 0.956 1.00 95.38 84 LEU A CA 1
ATOM 610 C C . LEU A 1 84 ? 3.981 -7.975 -0.297 1.00 95.38 84 LEU A C 1
ATOM 612 O O . LEU A 1 84 ? 4.537 -8.328 -1.339 1.00 95.38 84 LEU A O 1
ATOM 616 N N . THR A 1 85 ? 3.358 -6.800 -0.191 1.00 95.81 85 THR A N 1
ATOM 617 C CA . THR A 1 85 ? 3.329 -5.804 -1.268 1.00 95.81 85 THR A CA 1
ATOM 618 C C . THR A 1 85 ? 4.719 -5.258 -1.557 1.00 95.81 85 THR A C 1
ATOM 620 O O . THR A 1 85 ? 5.082 -5.122 -2.723 1.00 95.81 85 THR A O 1
ATOM 623 N N . THR A 1 86 ? 5.524 -5.002 -0.524 1.00 94.50 86 THR A N 1
ATOM 624 C CA . THR A 1 86 ? 6.918 -4.566 -0.677 1.00 94.50 86 THR A CA 1
ATOM 625 C C . THR A 1 86 ? 7.718 -5.607 -1.449 1.00 94.50 86 THR A C 1
ATOM 627 O O . THR A 1 86 ? 8.307 -5.274 -2.476 1.00 94.50 86 THR A O 1
ATOM 630 N N . GLY A 1 87 ? 7.671 -6.877 -1.034 1.00 90.00 87 GLY A N 1
ATOM 631 C CA . GLY A 1 87 ? 8.318 -7.971 -1.757 1.00 90.00 87 GLY A CA 1
ATOM 632 C C . GLY A 1 87 ? 7.812 -8.085 -3.197 1.00 90.00 87 GLY A C 1
ATOM 633 O O . GLY A 1 87 ? 8.606 -8.168 -4.134 1.00 90.00 87 GLY A O 1
ATOM 634 N N . GLY A 1 88 ? 6.496 -7.994 -3.398 1.00 88.19 88 GLY A N 1
ATOM 635 C CA . GLY A 1 88 ? 5.875 -7.987 -4.720 1.00 88.19 88 GLY A CA 1
ATOM 636 C C . GLY A 1 88 ? 6.381 -6.852 -5.611 1.00 88.19 88 GLY A C 1
ATOM 637 O O . GLY A 1 88 ? 6.769 -7.103 -6.747 1.00 88.19 88 GLY A O 1
ATOM 638 N N . ALA A 1 89 ? 6.437 -5.619 -5.107 1.00 88.94 89 ALA A N 1
ATOM 639 C CA . ALA A 1 89 ? 6.910 -4.454 -5.849 1.00 88.94 89 ALA A CA 1
ATOM 640 C C . ALA A 1 89 ? 8.412 -4.549 -6.154 1.00 88.94 89 ALA A C 1
ATOM 642 O O . ALA A 1 89 ? 8.832 -4.333 -7.296 1.00 88.94 89 ALA A O 1
ATOM 643 N N . VAL A 1 90 ? 9.213 -4.919 -5.156 1.00 88.56 90 VAL A N 1
ATOM 644 C CA . VAL A 1 90 ? 10.671 -5.028 -5.240 1.00 88.56 90 VAL A CA 1
ATOM 645 C C . VAL A 1 90 ? 11.090 -6.104 -6.246 1.00 88.56 90 VAL A C 1
ATOM 647 O O . VAL A 1 90 ? 11.861 -5.811 -7.160 1.00 88.56 90 VAL A O 1
ATOM 650 N N . TYR A 1 91 ? 10.513 -7.306 -6.157 1.00 84.88 91 TYR A N 1
ATOM 651 C CA . TYR A 1 91 ? 10.844 -8.441 -7.028 1.00 84.88 91 TYR A CA 1
ATOM 652 C C . TYR A 1 91 ? 10.006 -8.515 -8.316 1.00 84.88 91 TYR A C 1
ATOM 654 O O . TYR A 1 91 ? 10.141 -9.459 -9.095 1.00 84.88 91 TYR A O 1
ATOM 662 N N . SER A 1 92 ? 9.148 -7.526 -8.581 1.00 83.94 92 SER A N 1
ATOM 663 C CA . SER A 1 92 ? 8.366 -7.472 -9.820 1.00 83.94 92 SER A CA 1
ATOM 664 C C . SER A 1 92 ? 9.208 -7.168 -11.062 1.00 83.94 92 SER A C 1
ATOM 666 O O . SER A 1 92 ? 10.269 -6.537 -11.005 1.00 83.94 92 SER A O 1
ATOM 668 N N . ARG A 1 93 ? 8.630 -7.485 -12.228 1.00 80.56 93 ARG A N 1
ATOM 669 C CA . ARG A 1 93 ? 9.105 -7.053 -13.553 1.00 80.56 93 ARG A CA 1
ATOM 670 C C . ARG A 1 93 ? 8.751 -5.590 -13.886 1.00 80.56 93 ARG A C 1
ATOM 672 O O . ARG A 1 93 ? 8.774 -5.216 -15.057 1.00 80.56 93 ARG A O 1
ATOM 679 N N . MET A 1 94 ? 8.424 -4.743 -12.898 1.00 81.19 94 MET A N 1
ATOM 680 C CA . MET A 1 94 ? 8.134 -3.328 -13.160 1.00 81.19 94 MET A CA 1
ATOM 681 C C . MET A 1 94 ? 9.325 -2.631 -13.817 1.00 81.19 94 MET A C 1
ATOM 683 O O . MET A 1 94 ? 10.465 -2.708 -13.345 1.00 81.19 94 MET A O 1
ATOM 687 N N . LYS A 1 95 ? 9.050 -1.885 -14.889 1.00 81.06 95 LYS A N 1
ATOM 688 C CA . LYS A 1 95 ? 10.066 -1.042 -15.519 1.00 81.06 95 LYS A CA 1
ATOM 689 C C . LYS A 1 95 ? 10.424 0.129 -14.587 1.00 81.06 95 LYS A C 1
ATOM 691 O O . LYS A 1 95 ? 9.530 0.670 -13.925 1.00 81.06 95 LYS A O 1
ATOM 696 N N . PRO A 1 96 ? 11.694 0.572 -14.542 1.00 75.94 96 PRO A N 1
ATOM 697 C CA . PRO A 1 96 ? 12.111 1.684 -13.683 1.00 75.94 96 PRO A CA 1
ATOM 698 C C . PRO A 1 96 ? 11.326 2.990 -13.892 1.00 75.94 96 PRO A C 1
ATOM 700 O O . PRO A 1 96 ? 11.087 3.707 -12.924 1.00 75.94 96 PRO A O 1
ATOM 703 N N . GLY A 1 97 ? 10.888 3.260 -15.129 1.00 78.56 97 GLY A N 1
ATOM 704 C CA . GLY A 1 97 ? 10.085 4.431 -15.506 1.00 78.56 97 GLY A CA 1
ATOM 705 C C . GLY A 1 97 ? 8.565 4.225 -15.482 1.00 78.56 97 GLY A C 1
ATOM 706 O O . GLY A 1 97 ? 7.828 5.118 -15.884 1.00 78.56 97 GLY A O 1
ATOM 707 N N . ALA A 1 98 ? 8.062 3.072 -15.024 1.00 85.31 98 ALA A N 1
ATOM 708 C CA . ALA A 1 98 ? 6.621 2.806 -14.934 1.00 85.31 98 ALA A CA 1
ATOM 709 C C . ALA A 1 98 ? 5.994 3.504 -13.710 1.00 85.31 98 ALA A C 1
ATOM 711 O O . ALA A 1 98 ? 5.462 2.851 -12.813 1.00 85.31 98 ALA A O 1
ATOM 712 N N . LEU A 1 99 ? 6.090 4.836 -13.649 1.00 90.56 99 LEU A N 1
ATOM 713 C CA . LEU A 1 99 ? 5.645 5.638 -12.503 1.00 90.56 99 LEU A CA 1
ATOM 714 C C . LEU A 1 99 ? 4.159 5.445 -12.206 1.00 90.56 99 LEU A C 1
ATOM 716 O O . LEU A 1 99 ? 3.785 5.366 -11.043 1.00 90.56 99 LEU A O 1
ATOM 720 N N . LEU A 1 100 ? 3.335 5.271 -13.244 1.00 92.25 100 LEU A N 1
ATOM 721 C CA . LEU A 1 100 ? 1.908 4.991 -13.089 1.00 92.25 100 LEU A CA 1
ATOM 722 C C . LEU A 1 100 ? 1.652 3.702 -12.305 1.00 92.25 100 LEU A C 1
ATOM 724 O O . LEU A 1 100 ? 0.756 3.679 -11.472 1.00 92.25 100 LEU A O 1
ATOM 728 N N . ALA A 1 101 ? 2.442 2.645 -12.526 1.00 91.62 101 ALA A N 1
ATOM 729 C CA . ALA A 1 101 ? 2.291 1.399 -11.775 1.00 91.62 101 ALA A CA 1
ATOM 730 C C . ALA A 1 101 ? 2.613 1.610 -10.289 1.00 91.62 101 ALA A C 1
ATOM 732 O O . ALA A 1 101 ? 1.864 1.158 -9.428 1.00 91.62 101 ALA A O 1
ATOM 733 N N . GLY A 1 102 ? 3.679 2.360 -9.994 1.00 92.12 102 GLY A N 1
ATOM 734 C CA . GLY A 1 102 ? 4.017 2.740 -8.623 1.00 92.12 102 GLY A CA 1
ATOM 735 C C . GLY A 1 102 ? 2.929 3.583 -7.959 1.00 92.12 102 GLY A C 1
ATOM 736 O O . GLY A 1 102 ? 2.501 3.2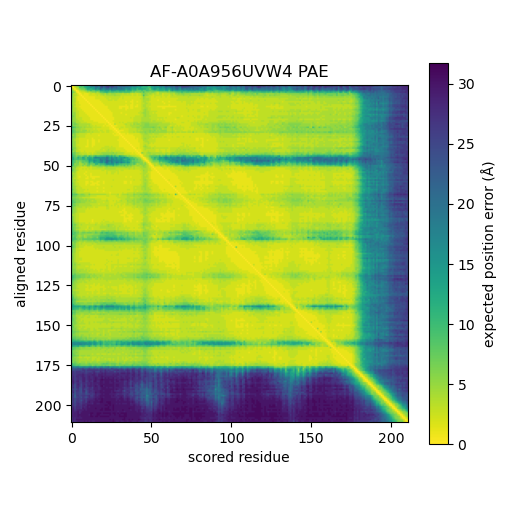77 -6.850 1.00 92.12 102 GLY A O 1
ATOM 737 N N . ALA A 1 103 ? 2.435 4.599 -8.669 1.00 95.88 103 ALA A N 1
ATOM 738 C CA . ALA A 1 103 ? 1.363 5.473 -8.207 1.00 95.88 103 ALA A CA 1
ATOM 739 C C . ALA A 1 103 ? 0.054 4.709 -7.969 1.00 95.88 103 ALA A C 1
ATOM 741 O O . ALA A 1 103 ? -0.608 4.942 -6.969 1.00 95.88 103 ALA A O 1
ATOM 742 N N . ALA A 1 104 ? -0.300 3.754 -8.830 1.00 95.38 104 ALA A N 1
ATOM 743 C CA . ALA A 1 104 ? -1.493 2.930 -8.657 1.00 95.38 104 ALA A CA 1
ATO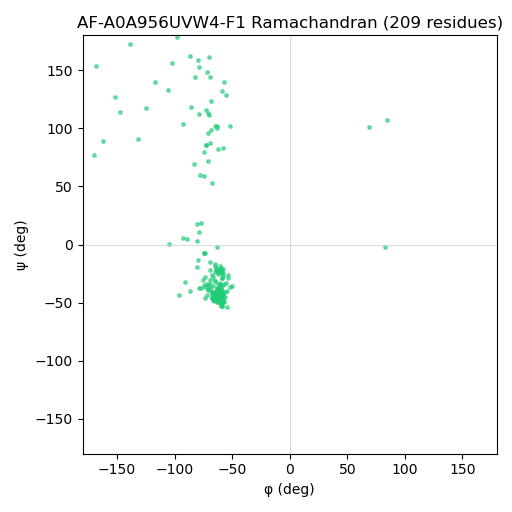M 744 C C . ALA A 1 104 ? -1.439 2.068 -7.386 1.00 95.38 104 ALA A C 1
ATOM 746 O O . ALA A 1 104 ? -2.437 1.961 -6.679 1.00 95.38 104 ALA A O 1
ATOM 747 N N . ILE A 1 105 ? -0.270 1.498 -7.067 1.00 96.44 105 ILE A N 1
ATOM 748 C CA . ILE A 1 105 ? -0.061 0.766 -5.808 1.00 96.44 105 ILE A CA 1
ATOM 749 C C . ILE A 1 105 ? -0.186 1.717 -4.615 1.00 96.44 105 ILE A C 1
ATOM 751 O O . ILE A 1 105 ? -0.869 1.395 -3.646 1.00 96.44 105 ILE A O 1
ATOM 755 N N . ALA A 1 106 ? 0.440 2.893 -4.704 1.00 97.44 106 ALA A N 1
ATOM 756 C CA . ALA A 1 106 ? 0.372 3.906 -3.658 1.00 97.44 106 ALA A CA 1
ATOM 757 C C . ALA A 1 106 ? -1.071 4.368 -3.396 1.00 97.44 106 ALA A C 1
ATOM 759 O O . ALA A 1 106 ? -1.496 4.398 -2.249 1.00 97.44 106 ALA A O 1
ATOM 760 N N . VAL A 1 107 ? -1.842 4.660 -4.447 1.00 97.88 107 VAL A N 1
ATOM 761 C CA . VAL A 1 107 ? -3.252 5.071 -4.349 1.00 97.88 107 VAL A CA 1
ATOM 762 C C . VAL A 1 107 ? -4.103 3.983 -3.699 1.00 97.88 107 VAL A C 1
ATOM 764 O O . VAL A 1 107 ? -4.898 4.293 -2.816 1.00 97.88 107 VAL A O 1
ATOM 767 N N . ALA A 1 108 ? -3.914 2.715 -4.081 1.00 97.44 108 ALA A N 1
ATOM 768 C CA . ALA A 1 108 ? -4.634 1.601 -3.467 1.00 97.44 108 ALA A CA 1
ATOM 769 C C . ALA A 1 108 ? -4.376 1.520 -1.955 1.00 97.44 108 ALA A C 1
ATOM 771 O O . ALA A 1 108 ? -5.315 1.428 -1.170 1.00 97.44 108 ALA A O 1
ATOM 772 N N . TRP A 1 109 ? -3.113 1.612 -1.537 1.00 98.12 109 TRP A N 1
ATOM 773 C CA . TRP A 1 109 ? -2.756 1.548 -0.121 1.00 98.12 109 TRP A CA 1
ATOM 774 C C . TRP A 1 109 ? -3.159 2.784 0.677 1.00 98.12 109 TRP A C 1
ATOM 776 O O . TRP A 1 109 ? -3.551 2.641 1.830 1.00 98.12 109 TRP A O 1
ATOM 786 N N . LEU A 1 110 ? -3.117 3.977 0.083 1.00 97.38 110 LEU A N 1
ATOM 787 C CA . LEU A 1 110 ? -3.635 5.186 0.725 1.00 97.38 110 LEU A CA 1
ATOM 788 C C . LEU A 1 110 ? -5.149 5.096 0.936 1.00 97.38 110 LEU A C 1
ATOM 790 O O . LEU A 1 110 ? -5.617 5.421 2.020 1.00 97.38 110 LEU A O 1
ATOM 794 N N . ALA A 1 111 ? -5.906 4.596 -0.046 1.00 96.69 111 ALA A N 1
ATOM 795 C CA . ALA A 1 111 ? -7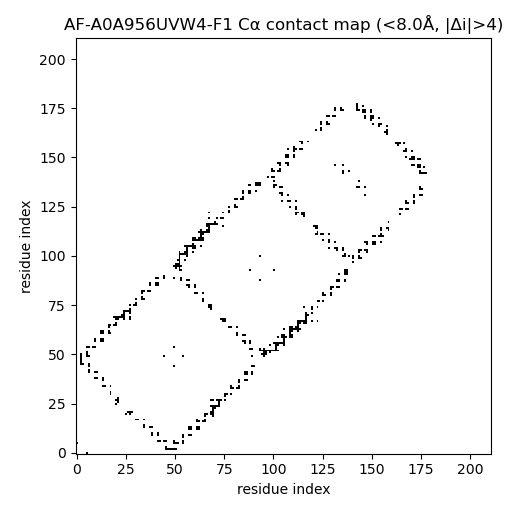.343 4.367 0.108 1.00 96.69 111 ALA A CA 1
ATOM 796 C C . ALA A 1 111 ? -7.640 3.392 1.261 1.00 96.69 111 ALA A C 1
ATOM 798 O O . ALA A 1 111 ? -8.489 3.670 2.104 1.00 96.69 111 ALA A O 1
ATOM 799 N N . VAL A 1 112 ? -6.899 2.283 1.339 1.00 96.38 112 VAL A N 1
ATOM 800 C CA . VAL A 1 112 ? -6.996 1.329 2.457 1.00 96.38 112 VAL A CA 1
ATOM 801 C C . VAL A 1 112 ? -6.629 1.983 3.791 1.00 96.38 112 VAL A C 1
ATOM 803 O O . VAL A 1 112 ? -7.335 1.808 4.773 1.00 96.38 112 VAL A O 1
ATOM 806 N N . GLY A 1 113 ? -5.544 2.754 3.835 1.00 95.44 113 GLY A N 1
ATOM 807 C CA . GLY A 1 113 ? -5.087 3.426 5.049 1.00 95.44 113 GLY A CA 1
ATOM 808 C C . GLY A 1 113 ? -6.110 4.402 5.612 1.00 95.44 113 GLY A C 1
ATOM 809 O O . GLY A 1 113 ? -6.434 4.347 6.791 1.00 95.44 113 GLY A O 1
ATOM 810 N N . ILE A 1 114 ? -6.647 5.269 4.752 1.00 95.69 114 ILE A N 1
ATOM 811 C CA . ILE A 1 114 ? -7.630 6.287 5.140 1.00 95.69 114 ILE A CA 1
ATOM 812 C C . ILE A 1 114 ? -8.945 5.633 5.582 1.00 95.69 114 ILE A C 1
ATOM 814 O O . ILE A 1 114 ? -9.534 6.060 6.569 1.00 95.69 114 ILE A O 1
ATOM 818 N N . THR A 1 115 ? -9.395 4.583 4.890 1.00 94.62 115 THR A N 1
ATOM 819 C CA . THR A 1 115 ? -10.621 3.860 5.276 1.00 94.62 115 THR A CA 1
ATOM 820 C C . THR A 1 115 ? -10.451 3.116 6.598 1.00 94.62 115 THR A C 1
ATOM 822 O O . THR A 1 115 ? -11.292 3.248 7.480 1.00 94.62 115 THR A O 1
ATOM 825 N N . ALA A 1 116 ? -9.335 2.408 6.784 1.00 94.31 116 ALA A N 1
ATOM 826 C CA . ALA A 1 116 ? -9.037 1.701 8.030 1.00 94.31 116 ALA A CA 1
ATOM 827 C C . ALA A 1 116 ? -8.748 2.638 9.216 1.00 94.31 116 ALA A C 1
ATOM 829 O O . ALA A 1 116 ? -8.908 2.231 10.361 1.00 94.31 116 ALA A O 1
ATOM 830 N N . HIS A 1 117 ? -8.348 3.887 8.959 1.00 94.56 117 HIS A N 1
ATOM 831 C CA . HIS A 1 117 ? -8.222 4.920 9.989 1.00 94.56 117 HIS A CA 1
ATOM 832 C C . HIS A 1 117 ? -9.577 5.363 10.553 1.00 94.56 117 HIS A C 1
ATOM 834 O O . HIS A 1 117 ? -9.664 5.703 11.727 1.00 94.56 117 HIS A O 1
ATOM 840 N N . GLN A 1 118 ? -10.627 5.375 9.728 1.00 92.62 118 GLN A N 1
ATOM 841 C CA . GLN A 1 118 ? -11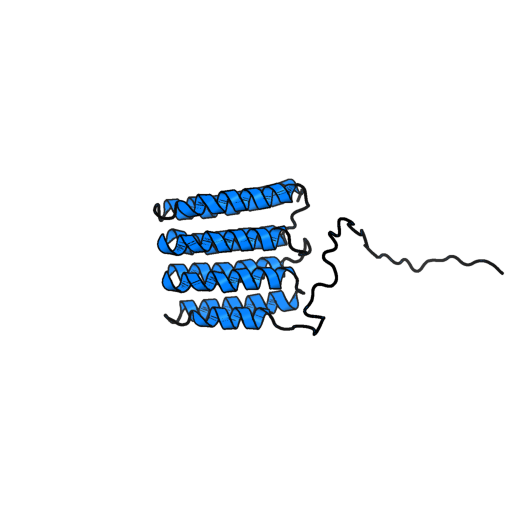.979 5.727 10.172 1.00 92.62 118 GLN A CA 1
ATOM 842 C C . GLN A 1 118 ? -12.659 4.561 10.895 1.00 92.62 118 GLN A C 1
ATOM 844 O O . GLN A 1 118 ? -13.376 4.772 11.868 1.00 92.62 118 GLN A O 1
ATOM 849 N N . ASP A 1 119 ? -12.421 3.338 10.423 1.00 91.25 119 ASP A N 1
ATOM 850 C CA . ASP A 1 119 ? -12.985 2.121 10.991 1.00 91.25 119 ASP A CA 1
ATOM 851 C C . ASP A 1 119 ? -12.003 0.960 10.821 1.00 91.25 119 ASP A C 1
ATOM 853 O O . ASP A 1 119 ? -11.745 0.490 9.708 1.00 91.25 119 ASP A O 1
ATOM 857 N N . ALA A 1 120 ? -11.487 0.449 11.940 1.00 89.94 120 ALA A N 1
ATOM 858 C CA . ALA A 1 120 ? -10.535 -0.656 11.952 1.00 89.94 120 ALA A CA 1
ATOM 859 C C . ALA A 1 120 ? -11.089 -1.930 11.288 1.00 89.94 120 ALA A C 1
ATOM 861 O O . ALA A 1 120 ? -10.319 -2.744 10.767 1.00 89.94 120 ALA A O 1
ATOM 862 N N . SER A 1 121 ? -12.417 -2.100 11.222 1.00 89.75 121 SER A N 1
ATOM 863 C CA . SER A 1 121 ? -13.033 -3.214 10.501 1.00 89.75 121 SER A CA 1
ATOM 864 C C . SER A 1 121 ? -12.726 -3.176 8.999 1.00 89.75 121 SER A C 1
ATOM 866 O O . SER A 1 121 ? -12.673 -4.228 8.367 1.00 89.75 121 SER A O 1
ATOM 868 N N . ALA A 1 122 ? -12.411 -2.010 8.422 1.00 93.81 122 ALA A N 1
ATOM 869 C CA . ALA A 1 122 ? -12.007 -1.865 7.025 1.00 93.81 122 ALA A CA 1
ATOM 870 C C . ALA A 1 122 ? -10.572 -2.346 6.741 1.00 93.81 122 ALA A C 1
ATOM 872 O O . ALA A 1 122 ? -10.179 -2.449 5.575 1.00 93.81 122 ALA A O 1
ATOM 873 N N . ALA A 1 123 ? -9.785 -2.704 7.765 1.00 94.62 123 ALA A N 1
ATOM 874 C CA . ALA A 1 123 ? -8.412 -3.189 7.610 1.00 94.62 123 ALA A CA 1
ATOM 875 C C . ALA A 1 123 ? -8.298 -4.378 6.638 1.00 94.62 123 ALA A C 1
ATOM 877 O O . ALA A 1 123 ? -7.283 -4.531 5.953 1.00 94.62 123 ALA A O 1
ATOM 878 N N . TRP A 1 124 ? -9.349 -5.202 6.504 1.00 95.44 124 TRP A N 1
ATOM 879 C CA . TRP A 1 124 ? -9.326 -6.356 5.601 1.00 95.44 124 TRP A CA 1
ATOM 880 C C . TRP A 1 124 ? -9.181 -5.995 4.122 1.00 95.44 124 TRP A C 1
ATOM 882 O O . TRP A 1 124 ? -8.664 -6.797 3.337 1.00 95.44 124 TRP A O 1
ATOM 892 N N . THR A 1 125 ? -9.539 -4.768 3.739 1.00 96.38 125 THR A N 1
ATOM 893 C CA . THR A 1 125 ? -9.383 -4.260 2.369 1.00 96.38 125 THR A CA 1
ATOM 894 C C . THR A 1 125 ? -7.915 -4.241 1.907 1.00 96.38 125 THR A C 1
ATOM 896 O O . THR A 1 125 ? -7.643 -4.292 0.701 1.00 96.38 125 THR A O 1
ATOM 899 N N . CYS A 1 126 ? -6.952 -4.295 2.842 1.00 96.50 126 CYS A N 1
ATOM 900 C CA . CYS A 1 126 ? -5.522 -4.427 2.548 1.00 96.50 126 CYS A CA 1
ATOM 901 C C . CYS A 1 126 ? -5.175 -5.695 1.751 1.00 96.50 126 CYS A C 1
ATOM 903 O O . CYS A 1 126 ? -4.237 -5.676 0.949 1.00 96.50 126 CYS A O 1
ATOM 905 N N . ILE A 1 127 ? -5.957 -6.773 1.898 1.00 97.00 127 ILE A N 1
ATOM 906 C CA . ILE A 1 127 ? -5.783 -8.022 1.144 1.00 97.00 127 ILE A CA 1
ATOM 907 C C . ILE A 1 127 ? -5.922 -7.730 -0.353 1.00 97.00 127 ILE A C 1
ATOM 909 O O . ILE A 1 127 ? -5.074 -8.113 -1.162 1.00 97.00 127 ILE A O 1
ATOM 913 N N . PHE A 1 128 ? -6.964 -6.988 -0.725 1.00 97.19 128 PHE A N 1
ATOM 914 C CA . PHE A 1 128 ? -7.241 -6.633 -2.111 1.00 97.19 128 PHE A CA 1
ATOM 915 C C . PHE A 1 128 ? -6.259 -5.601 -2.662 1.00 97.19 128 PHE A C 1
ATOM 917 O O . PHE A 1 128 ? -5.883 -5.697 -3.835 1.00 97.19 128 PHE A O 1
ATOM 924 N N . ALA A 1 129 ? -5.775 -4.666 -1.841 1.00 96.31 129 ALA A N 1
ATOM 925 C CA . ALA A 1 129 ? -4.710 -3.750 -2.253 1.00 96.31 129 ALA A CA 1
ATOM 926 C C . ALA A 1 129 ? -3.393 -4.497 -2.525 1.00 96.31 129 ALA A C 1
ATOM 928 O O . ALA A 1 129 ? -2.760 -4.273 -3.560 1.00 96.31 129 ALA A O 1
ATOM 929 N N . ALA A 1 130 ? -3.015 -5.453 -1.670 1.00 95.88 130 ALA A N 1
ATOM 930 C CA . ALA A 1 130 ? -1.823 -6.276 -1.871 1.00 95.88 130 ALA A CA 1
ATOM 931 C C . ALA A 1 130 ? -1.918 -7.156 -3.130 1.00 95.88 130 ALA A C 1
ATOM 933 O O . ALA A 1 130 ? -0.971 -7.235 -3.921 1.00 95.88 130 ALA A O 1
ATOM 934 N N . LEU A 1 131 ? -3.078 -7.777 -3.366 1.00 94.06 131 LEU A N 1
ATOM 935 C CA . LEU A 1 131 ? -3.333 -8.550 -4.585 1.00 94.06 131 LEU A CA 1
ATOM 936 C C . LEU A 1 131 ? -3.322 -7.660 -5.838 1.00 94.06 131 LEU A C 1
ATOM 938 O O . LEU A 1 131 ? -2.708 -8.026 -6.846 1.00 94.06 131 LEU A O 1
ATOM 942 N N . SER A 1 132 ? -3.927 -6.469 -5.760 1.00 93.81 132 SER A N 1
ATOM 943 C CA . SER A 1 132 ? -3.883 -5.467 -6.833 1.00 93.81 132 SER A CA 1
ATOM 944 C C . SER A 1 132 ? -2.444 -5.095 -7.161 1.00 93.81 132 SER A C 1
ATOM 946 O O . SER A 1 132 ? -2.079 -5.039 -8.332 1.00 93.81 132 SER A O 1
ATOM 948 N N . ALA A 1 133 ? -1.594 -4.907 -6.149 1.00 92.25 133 ALA A N 1
ATOM 949 C CA . ALA A 1 133 ? -0.219 -4.483 -6.357 1.00 92.25 133 ALA A CA 1
ATOM 950 C C . ALA A 1 133 ? 0.591 -5.476 -7.195 1.00 92.25 133 ALA A C 1
ATOM 952 O O . ALA A 1 133 ? 1.274 -5.074 -8.139 1.00 92.25 133 ALA A O 1
ATOM 953 N N . ARG A 1 134 ? 0.447 -6.781 -6.936 1.00 87.00 134 ARG A N 1
ATOM 954 C CA . ARG A 1 134 ? 1.074 -7.831 -7.756 1.00 87.00 134 ARG A CA 1
ATOM 955 C C . ARG A 1 134 ? 0.621 -7.761 -9.218 1.00 87.00 134 ARG A C 1
ATOM 957 O O . ARG A 1 134 ? 1.416 -7.961 -10.142 1.00 87.00 134 ARG A O 1
ATOM 964 N N . TRP A 1 135 ? -0.658 -7.484 -9.439 1.00 87.31 135 TRP A N 1
ATOM 965 C CA . TRP A 1 135 ? -1.235 -7.440 -10.776 1.00 87.31 135 TRP A CA 1
ATOM 966 C C . TRP A 1 135 ? -0.900 -6.153 -11.545 1.00 87.31 135 TRP A C 1
ATOM 968 O O . TRP A 1 135 ? -0.619 -6.187 -12.748 1.00 87.31 135 TRP A O 1
ATOM 978 N N . ILE A 1 136 ? -0.864 -5.019 -10.848 1.00 89.44 136 ILE A N 1
ATOM 979 C CA . ILE A 1 136 ? -0.424 -3.722 -11.370 1.00 89.44 136 ILE A CA 1
ATOM 980 C C . ILE A 1 136 ? 1.053 -3.799 -11.766 1.00 89.44 136 ILE A C 1
ATOM 982 O O . ILE A 1 136 ? 1.420 -3.392 -12.868 1.00 89.44 136 ILE A O 1
ATOM 986 N N . ALA A 1 137 ? 1.884 -4.403 -10.915 1.00 85.31 137 ALA A N 1
ATOM 987 C CA . ALA A 1 137 ? 3.324 -4.507 -11.117 1.00 85.31 137 ALA A CA 1
ATOM 988 C C . ALA A 1 137 ? 3.739 -5.352 -12.342 1.00 85.31 137 ALA A C 1
ATOM 990 O O . ALA A 1 137 ? 4.875 -5.260 -12.810 1.00 85.31 137 ALA A O 1
ATOM 991 N N . SER A 1 138 ? 2.828 -6.165 -12.884 1.00 80.94 138 SER A N 1
ATOM 992 C CA . SER A 1 138 ? 3.030 -6.971 -14.099 1.00 80.94 138 SER A CA 1
ATOM 993 C C . SER A 1 138 ? 2.319 -6.409 -15.341 1.00 80.94 138 SER A C 1
ATOM 995 O O . SER A 1 138 ? 2.371 -7.012 -16.413 1.00 80.94 138 SER A O 1
ATOM 997 N N . GLY A 1 139 ? 1.622 -5.276 -15.209 1.00 74.50 139 GLY A N 1
ATOM 998 C CA . GLY A 1 139 ? 0.715 -4.744 -16.223 1.00 74.50 139 GLY A CA 1
ATOM 999 C C . GLY A 1 139 ? 1.285 -3.655 -17.135 1.00 74.50 139 GLY A C 1
ATOM 1000 O O . GLY A 1 139 ? 2.418 -3.201 -17.007 1.00 74.50 139 GLY A O 1
ATOM 1001 N N . ARG A 1 140 ? 0.437 -3.209 -18.072 1.00 80.19 140 ARG A N 1
ATOM 1002 C CA . ARG A 1 140 ? 0.650 -2.019 -18.918 1.00 80.19 140 ARG A CA 1
ATOM 1003 C C . ARG A 1 140 ? 0.154 -0.754 -18.207 1.00 80.19 140 ARG A C 1
ATOM 1005 O O . ARG A 1 140 ? -0.717 -0.844 -17.346 1.00 80.19 140 ARG A O 1
ATOM 1012 N N . ASN A 1 141 ? 0.597 0.424 -18.655 1.00 84.75 141 ASN A N 1
ATOM 1013 C CA . ASN A 1 141 ? 0.176 1.725 -18.105 1.00 84.75 141 ASN A CA 1
ATOM 1014 C C . ASN A 1 141 ? -1.351 1.910 -18.039 1.00 84.75 141 ASN A C 1
ATOM 1016 O O . ASN A 1 141 ? -1.850 2.452 -17.060 1.00 84.75 141 ASN A O 1
ATOM 1020 N N . ILE A 1 142 ? -2.107 1.401 -19.021 1.00 86.00 142 ILE A N 1
ATOM 1021 C CA . ILE A 1 142 ? -3.577 1.494 -19.011 1.00 86.00 142 ILE A CA 1
ATOM 1022 C C . ILE A 1 142 ? -4.206 0.790 -17.800 1.00 86.00 142 ILE A C 1
ATOM 1024 O O . ILE A 1 142 ? -5.173 1.280 -17.232 1.00 86.00 142 ILE A O 1
ATOM 1028 N N . ARG A 1 143 ? -3.616 -0.325 -17.351 1.00 85.75 143 ARG A N 1
ATOM 1029 C CA . ARG A 1 143 ? -4.067 -1.047 -16.157 1.00 85.75 143 ARG A CA 1
ATOM 1030 C C . ARG A 1 143 ? -3.798 -0.235 -14.897 1.00 85.75 143 ARG A C 1
ATOM 1032 O O . ARG A 1 143 ? -4.631 -0.210 -14.004 1.00 85.75 143 ARG A O 1
ATOM 1039 N N . ALA A 1 144 ? -2.648 0.433 -14.837 1.00 89.25 144 ALA A N 1
ATOM 1040 C CA . ALA A 1 144 ? -2.323 1.310 -13.724 1.00 89.25 144 ALA A CA 1
ATOM 1041 C C . ALA A 1 144 ? -3.304 2.492 -13.633 1.00 89.25 144 ALA A C 1
ATOM 1043 O O . ALA A 1 144 ? -3.758 2.806 -12.542 1.00 89.25 144 ALA A O 1
ATOM 1044 N N . LEU A 1 145 ? -3.706 3.084 -14.763 1.00 92.06 145 LEU A N 1
ATOM 1045 C CA . LEU A 1 145 ? -4.731 4.137 -14.787 1.00 92.06 145 LEU A CA 1
ATOM 1046 C C . LEU A 1 145 ? -6.102 3.635 -14.315 1.00 92.06 145 LEU A C 1
ATOM 1048 O O . LEU A 1 145 ? -6.734 4.290 -13.492 1.00 92.06 145 LEU A O 1
ATOM 1052 N N . ILE A 1 146 ? -6.534 2.458 -14.784 1.00 92.50 146 ILE A N 1
ATOM 1053 C CA . ILE A 1 146 ? -7.779 1.826 -14.317 1.00 92.50 146 ILE A CA 1
ATOM 1054 C C . ILE A 1 146 ? -7.707 1.566 -12.813 1.00 92.50 146 ILE A C 1
ATOM 1056 O O . ILE A 1 146 ? -8.651 1.874 -12.097 1.00 92.50 146 ILE A O 1
ATOM 1060 N N . ALA A 1 147 ? -6.579 1.048 -12.325 1.00 93.06 147 ALA A N 1
ATOM 1061 C CA . ALA A 1 147 ? -6.380 0.803 -10.906 1.00 93.06 147 ALA A CA 1
ATOM 1062 C C . ALA A 1 147 ? -6.420 2.095 -10.081 1.00 93.06 147 ALA A C 1
ATOM 1064 O O . ALA A 1 147 ? -7.066 2.103 -9.041 1.00 93.06 147 ALA A O 1
ATOM 1065 N N . ILE A 1 148 ? -5.801 3.185 -10.552 1.00 95.75 148 ILE A N 1
ATOM 1066 C CA . ILE A 1 148 ? -5.885 4.498 -9.897 1.00 95.75 148 ILE A CA 1
ATOM 1067 C C . ILE A 1 148 ? -7.342 4.947 -9.811 1.00 95.75 148 ILE A C 1
ATOM 1069 O O . ILE A 1 148 ? -7.807 5.252 -8.720 1.00 95.75 148 ILE A O 1
ATOM 1073 N N . GLY A 1 149 ? -8.072 4.951 -10.930 1.00 95.31 149 GLY A N 1
ATOM 1074 C CA . GLY A 1 149 ? -9.471 5.381 -10.951 1.00 95.31 149 GLY A CA 1
ATOM 1075 C C . GLY A 1 149 ? -10.367 4.516 -10.063 1.00 95.31 149 GLY A C 1
ATOM 1076 O O . GLY A 1 149 ? -11.169 5.043 -9.297 1.00 95.31 149 GLY A O 1
ATOM 1077 N N . ALA A 1 150 ? -10.188 3.195 -10.111 1.00 95.62 150 ALA A N 1
ATOM 1078 C CA . ALA A 1 150 ? -10.974 2.249 -9.330 1.00 95.62 150 ALA A CA 1
ATOM 1079 C C . ALA A 1 150 ? -10.705 2.373 -7.825 1.00 95.62 150 ALA A C 1
ATOM 1081 O O . ALA A 1 150 ? -11.651 2.456 -7.049 1.00 95.62 150 ALA A O 1
ATOM 1082 N N . TRP A 1 151 ? -9.437 2.426 -7.407 1.00 97.38 151 TRP A N 1
ATOM 1083 C CA . TRP A 1 151 ? -9.082 2.543 -5.992 1.00 97.38 151 TRP A CA 1
ATOM 1084 C C . TRP A 1 151 ? -9.337 3.938 -5.427 1.00 97.38 151 TRP A C 1
ATOM 1086 O O . TRP A 1 151 ? -9.784 4.036 -4.291 1.00 97.38 151 TRP A O 1
ATOM 1096 N N . ALA A 1 152 ? -9.118 5.006 -6.199 1.00 96.56 152 ALA A N 1
ATOM 1097 C CA . ALA A 1 152 ? -9.460 6.358 -5.764 1.00 96.56 152 ALA A CA 1
ATOM 1098 C C . ALA A 1 152 ? -10.980 6.533 -5.631 1.00 96.56 152 ALA A C 1
ATOM 1100 O O . ALA A 1 152 ? -11.449 7.049 -4.620 1.00 96.56 152 ALA A O 1
ATOM 1101 N N . GLY A 1 153 ? -11.753 6.059 -6.616 1.00 94.75 153 GLY A N 1
ATOM 1102 C CA . GLY A 1 153 ? -13.215 6.121 -6.586 1.00 94.75 153 GLY A CA 1
ATOM 1103 C C . GLY A 1 153 ? -13.815 5.264 -5.472 1.00 94.75 153 GLY A C 1
ATOM 1104 O O . GLY A 1 153 ? -14.623 5.756 -4.689 1.00 94.75 153 GLY A O 1
ATOM 1105 N N . ALA A 1 154 ? -13.381 4.004 -5.349 1.00 94.88 154 ALA A N 1
ATOM 1106 C CA . ALA A 1 154 ? -13.814 3.136 -4.258 1.00 94.88 154 ALA A CA 1
ATOM 1107 C C . ALA A 1 154 ? -13.377 3.694 -2.900 1.00 94.88 154 ALA A C 1
ATOM 1109 O O . ALA A 1 154 ? -14.182 3.714 -1.982 1.00 94.88 154 ALA A O 1
ATOM 1110 N N . GLY A 1 155 ? -12.137 4.180 -2.780 1.00 92.94 155 GLY A N 1
ATOM 1111 C CA . GLY A 1 155 ? -11.609 4.821 -1.575 1.00 92.94 155 GLY A CA 1
ATOM 1112 C C . GLY A 1 155 ? -12.486 5.974 -1.108 1.00 92.94 155 GLY A C 1
ATOM 1113 O O . GLY A 1 155 ? -12.957 5.952 0.021 1.00 92.94 155 GLY A O 1
ATOM 1114 N N . ALA A 1 156 ? -12.778 6.922 -2.001 1.00 94.25 156 ALA A N 1
ATOM 1115 C CA . ALA A 1 156 ? -13.633 8.064 -1.695 1.00 94.25 156 ALA A CA 1
ATOM 1116 C C . ALA A 1 156 ? -15.038 7.639 -1.233 1.00 94.25 156 ALA A C 1
ATOM 1118 O O . ALA A 1 156 ? -15.553 8.176 -0.256 1.00 94.25 156 ALA A O 1
ATOM 1119 N N . LEU A 1 157 ? -15.644 6.649 -1.897 1.00 94.00 157 LEU A N 1
ATOM 1120 C CA . LEU A 1 157 ? -16.963 6.133 -1.516 1.00 94.00 157 LEU A CA 1
ATOM 1121 C C . LEU A 1 157 ? -16.935 5.400 -0.170 1.00 94.00 157 LEU A C 1
ATOM 1123 O O . LEU A 1 157 ? -17.808 5.638 0.657 1.00 94.00 157 LEU A O 1
ATOM 1127 N N . MET A 1 158 ? -15.917 4.569 0.074 1.00 94.31 158 MET A N 1
ATOM 1128 C CA . MET A 1 158 ? -15.722 3.866 1.347 1.00 94.31 158 MET A CA 1
ATOM 1129 C C . MET A 1 158 ? -15.512 4.837 2.513 1.00 94.31 158 MET A C 1
ATOM 1131 O O . MET A 1 158 ? -15.961 4.550 3.613 1.00 94.31 158 MET A O 1
ATOM 1135 N N . THR A 1 159 ? -14.861 5.981 2.278 1.00 92.25 159 THR A N 1
ATOM 1136 C CA . THR A 1 159 ? -14.694 7.023 3.306 1.00 92.25 159 THR A CA 1
ATOM 1137 C C . THR A 1 159 ? -15.918 7.914 3.490 1.00 92.25 159 THR A C 1
ATOM 1139 O O . THR A 1 159 ? -16.022 8.620 4.488 1.00 92.25 159 THR A O 1
ATOM 1142 N N . TRP A 1 160 ? -16.813 7.954 2.500 1.00 92.81 160 TRP A N 1
ATOM 1143 C CA . TRP A 1 160 ? -18.012 8.789 2.547 1.00 92.81 160 TRP A CA 1
ATOM 1144 C C . TRP A 1 160 ? -19.211 8.047 3.144 1.00 92.81 160 TRP A C 1
ATOM 1146 O O . TRP A 1 160 ? -20.052 8.668 3.790 1.00 92.81 160 TRP A O 1
ATOM 1156 N N . GLN A 1 161 ? -19.294 6.732 2.939 1.00 87.12 161 GLN A N 1
ATOM 1157 C CA . GLN A 1 161 ? -20.353 5.886 3.480 1.00 87.12 161 GLN A CA 1
ATOM 1158 C C . GLN A 1 161 ? -19.765 4.723 4.279 1.00 87.12 161 GLN A C 1
ATOM 1160 O O . GLN A 1 161 ? -19.096 3.846 3.726 1.00 87.12 161 GLN A O 1
ATOM 1165 N N . GLU A 1 162 ? -20.077 4.695 5.574 1.00 79.50 162 GLU A N 1
ATOM 1166 C CA . GLU A 1 162 ? -19.702 3.600 6.469 1.00 79.50 162 GLU A CA 1
ATOM 1167 C C . GLU A 1 162 ? -20.245 2.254 5.954 1.00 79.50 162 GLU A C 1
ATOM 1169 O O . GLU A 1 162 ? -21.364 2.153 5.443 1.00 79.50 162 GLU A O 1
ATOM 1174 N N . GLY A 1 163 ? -19.434 1.198 6.061 1.00 80.12 163 GLY A N 1
ATOM 1175 C CA . GLY A 1 163 ? -19.825 -0.169 5.692 1.00 80.12 163 GLY A CA 1
ATOM 1176 C C . GLY A 1 163 ? -19.705 -0.529 4.203 1.00 80.12 163 GLY A C 1
ATOM 1177 O O . GLY A 1 163 ? -19.900 -1.690 3.835 1.00 80.12 163 GLY A O 1
ATOM 1178 N N . MET A 1 164 ? -19.309 0.399 3.323 1.00 91.94 164 MET A N 1
ATOM 1179 C CA . MET A 1 164 ? -19.094 0.109 1.894 1.00 91.94 164 MET A CA 1
ATOM 1180 C C . MET A 1 164 ? -17.739 -0.551 1.568 1.00 91.94 164 MET A C 1
ATOM 1182 O O . MET A 1 164 ? -17.324 -0.582 0.411 1.00 91.94 164 MET A O 1
ATOM 1186 N N . TYR A 1 165 ? -17.035 -1.130 2.544 1.00 92.94 165 TYR A N 1
ATOM 1187 C CA . TYR A 1 165 ? -15.674 -1.669 2.362 1.00 92.94 165 TYR A CA 1
ATOM 1188 C C . TYR A 1 165 ? -15.571 -2.786 1.311 1.00 92.94 165 TYR A C 1
ATOM 1190 O O . TYR A 1 165 ? -14.510 -3.010 0.721 1.00 92.94 165 TYR A O 1
ATOM 1198 N N . TRP A 1 166 ? -16.691 -3.452 1.006 1.00 93.88 166 TRP A N 1
ATOM 1199 C CA . TRP A 1 166 ? -16.822 -4.417 -0.090 1.00 93.88 166 TRP A CA 1
ATOM 1200 C C . TRP A 1 166 ? -16.492 -3.825 -1.474 1.00 93.88 166 TRP A C 1
ATOM 1202 O O . TRP A 1 166 ? -16.097 -4.570 -2.373 1.00 93.88 166 TRP A O 1
ATOM 1212 N N . LEU A 1 167 ? -16.541 -2.497 -1.642 1.00 94.75 167 LEU A N 1
ATOM 1213 C CA . LEU A 1 167 ? -16.091 -1.808 -2.856 1.00 94.75 167 LEU A CA 1
ATOM 1214 C C . LEU A 1 167 ? -14.602 -2.042 -3.158 1.00 94.75 167 LEU A C 1
ATOM 1216 O O . LEU A 1 167 ? -14.210 -2.001 -4.324 1.00 94.75 167 LEU A O 1
ATOM 1220 N N . SER A 1 168 ? -13.774 -2.360 -2.158 1.00 95.00 168 SER A N 1
ATOM 1221 C CA . SER A 1 168 ? -12.375 -2.765 -2.373 1.00 95.00 168 SER A CA 1
ATOM 1222 C C . SER A 1 168 ? -12.249 -4.038 -3.223 1.00 95.00 168 SER A C 1
ATOM 1224 O O . SER A 1 168 ? -11.333 -4.151 -4.042 1.00 95.00 168 SER A O 1
ATOM 1226 N N . ALA A 1 169 ? -13.202 -4.970 -3.106 1.00 95.19 169 ALA A N 1
ATOM 1227 C CA . ALA A 1 169 ? -13.258 -6.162 -3.944 1.00 95.19 169 ALA A CA 1
ATOM 1228 C C . ALA A 1 169 ? -13.583 -5.791 -5.398 1.00 95.19 169 ALA A C 1
ATOM 1230 O O . ALA A 1 169 ? -12.946 -6.301 -6.321 1.00 95.19 169 ALA A O 1
ATOM 1231 N N . LEU A 1 170 ? -14.514 -4.853 -5.616 1.00 94.31 170 LEU A N 1
ATOM 1232 C CA . LEU A 1 170 ? -14.807 -4.331 -6.954 1.00 94.31 170 LEU A CA 1
ATOM 1233 C C . LEU A 1 170 ? -13.615 -3.578 -7.545 1.00 94.31 170 LEU A C 1
ATOM 1235 O O . LEU A 1 170 ? -13.292 -3.779 -8.716 1.00 94.31 170 LEU A O 1
ATOM 1239 N N . ALA A 1 171 ? -12.931 -2.758 -6.744 1.00 93.94 171 ALA A N 1
ATOM 1240 C CA . ALA A 1 171 ? -11.730 -2.052 -7.170 1.00 93.94 171 ALA A CA 1
ATOM 1241 C C . ALA A 1 171 ? -10.639 -3.039 -7.603 1.00 93.94 171 ALA A C 1
ATOM 1243 O O . ALA A 1 171 ? -10.056 -2.890 -8.678 1.00 93.94 171 ALA A O 1
ATOM 1244 N N . PHE A 1 172 ? -10.428 -4.105 -6.826 1.00 94.31 172 PHE A N 1
ATOM 1245 C CA . PHE A 1 172 ? -9.533 -5.194 -7.199 1.00 94.31 172 PHE A CA 1
ATOM 1246 C C . PHE A 1 172 ? -9.951 -5.869 -8.509 1.00 94.31 172 PHE A C 1
ATOM 1248 O O . PHE A 1 172 ? -9.123 -5.978 -9.414 1.00 94.31 172 PHE A O 1
ATOM 1255 N N . VAL A 1 173 ? -11.218 -6.263 -8.667 1.00 93.81 173 VAL A N 1
ATOM 1256 C CA . VAL A 1 173 ? -11.716 -6.873 -9.914 1.00 93.81 173 VAL A CA 1
ATOM 1257 C C . VAL A 1 173 ? -11.521 -5.934 -11.108 1.00 93.81 173 VAL A C 1
ATOM 1259 O O . VAL A 1 173 ? -11.085 -6.377 -12.171 1.00 93.81 173 VAL A O 1
ATOM 1262 N N . ALA A 1 174 ? -11.746 -4.631 -10.937 1.00 90.69 174 ALA A N 1
ATOM 1263 C CA . ALA A 1 174 ? -11.483 -3.640 -11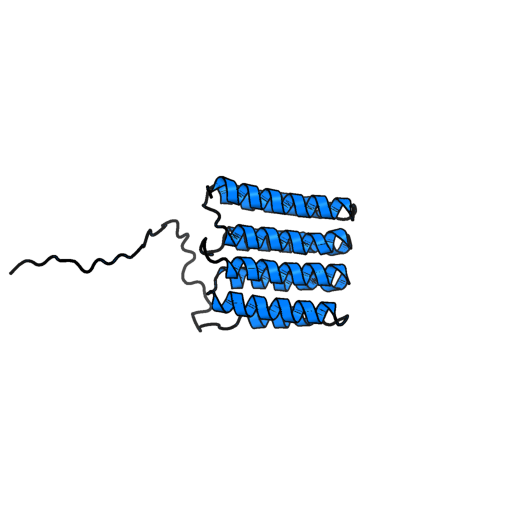.974 1.00 90.69 174 ALA A CA 1
ATOM 1264 C C . ALA A 1 174 ? -9.993 -3.583 -12.348 1.00 90.69 174 ALA A C 1
ATOM 1266 O O . ALA A 1 174 ? -9.671 -3.507 -13.534 1.00 90.69 174 ALA A O 1
ATOM 1267 N N . THR A 1 175 ? -9.070 -3.719 -11.382 1.00 88.75 175 THR A N 1
ATOM 1268 C CA . THR A 1 175 ? -7.626 -3.794 -11.684 1.00 88.75 175 THR A CA 1
ATOM 1269 C C . THR A 1 175 ? -7.262 -5.008 -12.541 1.00 88.75 175 THR A C 1
ATOM 1271 O O . THR A 1 175 ? -6.276 -4.964 -13.285 1.00 88.75 175 THR A O 1
ATOM 1274 N N . LEU A 1 176 ? -8.060 -6.083 -12.489 1.00 86.88 176 LEU A N 1
ATOM 1275 C CA . LEU A 1 176 ? -7.852 -7.266 -13.321 1.00 86.88 176 LEU A CA 1
ATOM 1276 C C . LEU A 1 176 ? -8.077 -6.970 -14.813 1.00 86.88 176 LEU A C 1
ATOM 1278 O O . LEU A 1 176 ? -7.420 -7.575 -15.669 1.00 86.88 176 LEU A O 1
ATOM 1282 N N . PHE A 1 177 ? -8.930 -5.996 -15.136 1.00 81.12 177 PHE A N 1
ATOM 1283 C CA . PHE A 1 177 ? -9.216 -5.569 -16.503 1.00 81.12 177 PHE A CA 1
ATOM 1284 C C . PHE A 1 177 ? -8.161 -4.583 -17.052 1.00 81.12 177 PHE A C 1
ATOM 1286 O O . PHE A 1 177 ? -7.646 -3.737 -16.323 1.00 81.12 177 PHE A O 1
ATOM 1293 N N . PRO A 1 178 ? -7.815 -4.638 -18.355 1.00 62.22 178 PRO A N 1
ATOM 1294 C CA . PRO A 1 178 ? -8.189 -5.634 -19.353 1.00 62.22 178 PRO A CA 1
ATOM 1295 C C . PRO A 1 178 ? -7.227 -6.833 -19.313 1.00 62.22 178 PRO A C 1
ATOM 1297 O O . PRO A 1 178 ? -6.023 -6.707 -19.582 1.00 62.22 178 PRO A O 1
ATOM 1300 N N . MET A 1 179 ? -7.750 -8.025 -19.022 1.00 59.12 179 MET A N 1
ATOM 1301 C CA . MET A 1 179 ? -7.024 -9.260 -19.303 1.00 59.12 179 MET A CA 1
ATOM 1302 C C . MET A 1 179 ? -6.981 -9.442 -20.821 1.00 59.12 179 MET A C 1
ATOM 1304 O O . MET A 1 179 ? -7.995 -9.732 -21.452 1.00 59.12 179 MET A O 1
ATOM 1308 N N . ARG A 1 180 ? -5.802 -9.316 -21.440 1.00 50.00 180 ARG A N 1
ATOM 1309 C CA . ARG A 1 180 ? -5.597 -10.002 -22.720 1.00 50.00 180 ARG A CA 1
ATOM 1310 C C . ARG A 1 180 ? -5.572 -11.492 -22.368 1.00 50.00 180 ARG A C 1
ATOM 1312 O O . ARG A 1 180 ? -4.779 -11.869 -21.508 1.00 50.00 180 ARG A O 1
ATOM 1319 N N . ARG A 1 181 ? -6.448 -12.303 -22.978 1.00 45.16 181 ARG A N 1
ATOM 1320 C CA . ARG A 1 181 ? -6.457 -13.775 -22.878 1.00 45.16 181 ARG A CA 1
ATOM 1321 C C . ARG A 1 181 ? -5.105 -14.324 -23.361 1.00 45.16 181 ARG A C 1
ATOM 1323 O O . ARG A 1 181 ? -4.942 -14.653 -24.527 1.00 45.16 181 ARG A O 1
ATOM 1330 N N . GLY A 1 182 ? -4.112 -14.328 -22.483 1.00 52.72 182 GLY A N 1
ATOM 1331 C CA . GLY A 1 182 ? -2.904 -15.136 -22.584 1.00 52.72 182 GLY A CA 1
ATOM 1332 C C . GLY A 1 182 ? -3.041 -16.322 -21.630 1.00 52.72 182 GLY A C 1
ATOM 1333 O O . GLY A 1 182 ? -3.842 -16.240 -20.695 1.00 52.72 182 GLY A O 1
ATOM 1334 N N . PRO A 1 183 ? -2.327 -17.434 -21.861 1.00 42.16 183 PRO A N 1
ATOM 1335 C CA . PRO A 1 183 ? -2.486 -18.637 -21.054 1.00 42.16 183 PRO A CA 1
ATOM 1336 C C . PRO A 1 183 ? -2.285 -18.325 -19.564 1.00 42.16 183 PRO A C 1
ATOM 1338 O O . PRO A 1 183 ? -1.287 -17.726 -19.176 1.00 42.16 183 PRO A O 1
ATOM 1341 N N . LEU A 1 184 ? -3.253 -18.757 -18.748 1.00 53.31 184 LEU A N 1
ATOM 1342 C CA . LEU A 1 184 ? -3.322 -18.625 -17.281 1.00 53.31 184 LEU A CA 1
ATOM 1343 C C . LEU A 1 184 ? -2.197 -19.361 -16.530 1.00 53.31 184 LEU A C 1
ATOM 1345 O O . LEU A 1 184 ? -2.122 -19.293 -15.306 1.00 53.31 184 LEU A O 1
ATOM 1349 N N . LEU A 1 185 ? -1.323 -20.060 -17.253 1.00 44.69 185 LEU A N 1
ATOM 1350 C CA . LEU A 1 185 ? -0.199 -20.800 -16.704 1.00 44.69 185 LEU A CA 1
ATOM 1351 C C . LEU A 1 185 ? 1.102 -20.047 -16.996 1.00 44.69 185 LEU A C 1
ATOM 1353 O O . LEU A 1 185 ? 1.327 -19.660 -18.149 1.00 44.69 185 LEU A O 1
ATOM 1357 N N . PRO A 1 186 ? 1.985 -19.869 -15.997 1.00 41.50 186 PRO A N 1
ATOM 1358 C CA . PRO A 1 186 ? 3.315 -19.342 -16.237 1.00 41.50 186 PRO A CA 1
ATOM 1359 C C . PRO A 1 186 ? 4.055 -20.336 -17.134 1.00 41.50 186 PRO A C 1
ATOM 1361 O O . PRO A 1 186 ? 4.545 -21.371 -16.685 1.00 41.50 186 PRO A O 1
ATOM 1364 N N . ARG A 1 187 ? 4.127 -20.039 -18.434 1.00 42.69 187 ARG A N 1
ATOM 1365 C CA . ARG A 1 187 ? 5.110 -20.674 -19.304 1.00 42.69 187 ARG A CA 1
ATOM 1366 C C . ARG A 1 187 ? 6.469 -20.210 -18.794 1.00 42.69 187 ARG A C 1
ATOM 1368 O O . ARG A 1 187 ? 6.885 -19.097 -19.085 1.00 42.69 187 ARG A O 1
ATOM 1375 N N . ARG A 1 188 ? 7.115 -21.113 -18.055 1.00 38.03 188 ARG A N 1
ATOM 1376 C CA . ARG A 1 188 ? 8.505 -21.076 -17.593 1.00 38.03 188 ARG A CA 1
ATOM 1377 C C . ARG A 1 188 ? 8.736 -20.295 -16.296 1.00 38.03 188 ARG A C 1
ATOM 1379 O O . ARG A 1 188 ? 8.781 -19.069 -16.257 1.00 38.03 188 ARG A O 1
ATOM 1386 N N . PHE A 1 189 ? 8.992 -21.064 -15.239 1.00 41.81 189 PHE A N 1
ATOM 1387 C CA . PHE A 1 189 ? 9.851 -20.694 -14.112 1.00 41.81 189 PHE A CA 1
ATOM 1388 C C . PHE A 1 189 ? 11.312 -20.606 -14.610 1.00 41.81 189 PHE A C 1
ATOM 1390 O O . PHE A 1 189 ? 12.206 -21.272 -14.105 1.00 41.81 189 PHE A O 1
ATOM 1397 N N . GLU A 1 190 ? 11.562 -19.839 -15.671 1.00 37.56 190 GLU A N 1
ATOM 1398 C CA . GLU A 1 190 ? 12.925 -19.483 -16.041 1.00 37.56 190 GLU A CA 1
ATOM 1399 C C . GLU A 1 190 ? 13.333 -18.358 -15.096 1.00 37.56 190 GLU A C 1
ATOM 1401 O O . GLU A 1 190 ? 12.768 -17.258 -15.104 1.00 37.56 190 GLU A O 1
ATOM 1406 N N . TRP A 1 191 ? 14.283 -18.675 -14.219 1.00 45.84 191 TRP A N 1
ATOM 1407 C CA . TRP A 1 191 ? 15.118 -17.682 -13.567 1.00 45.84 191 TRP A CA 1
ATOM 1408 C C . TRP A 1 191 ? 15.903 -16.984 -14.668 1.00 45.84 191 TRP A C 1
ATOM 1410 O O . TRP A 1 191 ? 17.025 -17.366 -14.986 1.00 45.84 191 TRP A O 1
ATOM 1420 N N . ASP A 1 192 ? 15.265 -16.008 -15.303 1.00 37.91 192 ASP A N 1
ATOM 1421 C CA . ASP A 1 192 ? 15.891 -15.200 -16.329 1.00 37.91 192 ASP A CA 1
ATOM 1422 C C . ASP A 1 192 ? 16.889 -14.263 -15.640 1.00 37.91 192 ASP A C 1
ATOM 1424 O O . ASP A 1 192 ? 16.574 -13.161 -15.188 1.00 37.91 192 ASP A O 1
ATOM 1428 N N . LEU A 1 193 ? 18.089 -14.804 -15.433 1.00 41.97 193 LEU A N 1
ATOM 1429 C CA . LEU A 1 193 ? 19.287 -14.085 -15.020 1.00 41.97 193 LEU A CA 1
ATOM 1430 C C . LEU A 1 193 ? 19.954 -13.399 -16.222 1.00 41.97 193 LEU A C 1
ATOM 1432 O O . LEU A 1 193 ? 20.998 -12.773 -16.048 1.00 41.97 193 LEU A O 1
ATOM 1436 N N . SER A 1 194 ? 19.364 -13.478 -17.421 1.00 37.00 194 SER A N 1
ATOM 1437 C CA . SER A 1 194 ? 19.850 -12.756 -18.586 1.00 37.00 194 SER A CA 1
ATOM 1438 C C . SER A 1 194 ? 19.133 -11.412 -18.691 1.00 37.00 194 SER A C 1
ATOM 1440 O O . SER A 1 194 ? 17.964 -11.284 -19.042 1.00 37.00 194 SER A O 1
ATOM 1442 N N . TRP A 1 195 ? 19.847 -10.361 -18.307 1.00 43.25 195 TRP A N 1
ATOM 1443 C CA . TRP A 1 195 ? 19.476 -9.009 -18.685 1.00 43.25 195 TRP A CA 1
ATOM 1444 C C . TRP A 1 195 ? 19.770 -8.879 -20.184 1.00 43.25 195 TRP A C 1
ATOM 1446 O O . TRP A 1 195 ? 20.922 -8.675 -20.559 1.00 43.25 195 TRP A O 1
ATOM 1456 N N . SER A 1 196 ? 18.761 -9.073 -21.044 1.00 40.03 196 SER A N 1
ATOM 1457 C CA . SER A 1 196 ? 18.874 -8.635 -22.436 1.00 40.03 196 SER A CA 1
ATOM 1458 C C . SER A 1 196 ? 18.814 -7.109 -22.433 1.00 40.03 196 SER A C 1
ATOM 1460 O O . SER A 1 196 ? 17.829 -6.477 -22.038 1.00 40.03 196 SER A O 1
ATOM 1462 N N . THR A 1 197 ? 19.937 -6.517 -22.808 1.00 43.25 197 THR A N 1
ATOM 1463 C CA . THR A 1 197 ? 20.044 -5.128 -23.239 1.00 43.25 197 THR A CA 1
ATOM 1464 C C . THR A 1 197 ? 19.468 -5.024 -24.650 1.00 43.25 197 THR A C 1
ATOM 1466 O O . THR A 1 197 ? 20.181 -4.669 -25.576 1.00 43.25 197 THR A O 1
ATOM 1469 N N . ASP A 1 198 ? 18.202 -5.386 -24.861 1.00 41.06 198 ASP A N 1
ATOM 1470 C CA . ASP A 1 198 ? 17.544 -5.086 -26.139 1.00 41.06 198 ASP A CA 1
ATOM 1471 C C . ASP A 1 198 ? 17.010 -3.655 -26.106 1.00 41.06 198 ASP A C 1
ATOM 1473 O O . ASP A 1 198 ? 15.804 -3.397 -26.078 1.00 41.06 198 ASP A O 1
ATOM 1477 N N . ASP A 1 199 ? 17.953 -2.714 -26.116 1.00 39.78 199 ASP A N 1
ATOM 1478 C CA . ASP A 1 199 ? 17.769 -1.470 -26.848 1.00 39.78 199 ASP A CA 1
ATOM 1479 C C . ASP A 1 199 ? 17.907 -1.839 -28.330 1.00 39.78 199 ASP A C 1
ATOM 1481 O O . ASP A 1 199 ? 18.990 -1.841 -28.911 1.00 39.78 199 ASP A O 1
ATOM 1485 N N . GLY A 1 200 ? 16.789 -2.269 -28.916 1.00 38.97 200 GLY A N 1
ATOM 1486 C CA . GLY A 1 200 ? 16.668 -2.535 -30.342 1.00 38.97 200 GLY A CA 1
ATOM 1487 C C . GLY A 1 200 ? 16.685 -1.238 -31.141 1.00 38.97 200 GLY A C 1
ATOM 1488 O O . GLY A 1 200 ? 15.664 -0.864 -31.710 1.00 38.97 200 GLY A O 1
ATOM 1489 N N . ASP A 1 201 ? 17.848 -0.595 -31.220 1.00 38.06 201 ASP A N 1
ATOM 1490 C CA . ASP A 1 201 ? 18.228 0.170 -32.402 1.00 38.06 201 ASP A CA 1
ATOM 1491 C C . ASP A 1 201 ? 18.601 -0.848 -33.485 1.00 38.06 201 ASP A C 1
ATOM 1493 O O . ASP A 1 201 ? 19.766 -1.166 -33.730 1.00 38.06 201 ASP A O 1
ATOM 1497 N N . VAL A 1 202 ? 17.575 -1.404 -34.134 1.00 41.00 202 VAL A N 1
ATOM 1498 C CA . VAL A 1 202 ? 17.745 -1.994 -35.462 1.00 41.00 202 VAL A CA 1
ATOM 1499 C C . VAL A 1 202 ? 18.007 -0.822 -36.397 1.00 41.00 202 VAL A C 1
ATOM 1501 O O . VAL A 1 202 ? 17.090 -0.237 -36.967 1.00 41.00 202 VAL A O 1
ATOM 1504 N N . ILE A 1 203 ? 19.277 -0.446 -36.515 1.00 42.16 203 ILE A N 1
ATOM 1505 C CA . ILE A 1 203 ? 19.743 0.331 -37.652 1.00 42.16 203 ILE A CA 1
ATOM 1506 C C . ILE A 1 203 ? 19.638 -0.617 -38.850 1.00 42.16 203 ILE A C 1
ATOM 1508 O O . ILE A 1 203 ? 20.477 -1.495 -39.048 1.00 42.16 203 ILE A O 1
ATOM 1512 N N . GLU A 1 204 ? 18.557 -0.475 -39.618 1.00 45.25 204 GLU A N 1
ATOM 1513 C CA . GLU A 1 204 ? 18.521 -0.883 -41.021 1.00 45.25 204 GLU A CA 1
ATOM 1514 C C . GLU A 1 204 ? 19.720 -0.232 -41.716 1.00 45.25 204 GLU A C 1
ATOM 1516 O O . GLU A 1 204 ? 19.736 0.968 -41.979 1.00 45.25 204 GLU A O 1
ATOM 1521 N N . GLY A 1 205 ? 20.771 -1.014 -41.944 1.00 42.38 205 GLY A N 1
ATOM 1522 C CA . GLY A 1 205 ? 22.035 -0.475 -42.417 1.00 42.38 205 GLY A CA 1
ATOM 1523 C C . GLY A 1 205 ? 23.004 -1.566 -42.830 1.00 42.38 205 GLY A C 1
ATOM 1524 O O . GLY A 1 205 ? 23.951 -1.861 -42.119 1.00 42.38 205 GLY A O 1
ATOM 1525 N N . GLU A 1 206 ? 22.742 -2.122 -44.011 1.00 45.91 206 GLU A N 1
ATOM 1526 C CA . GLU A 1 206 ? 23.781 -2.463 -44.986 1.00 45.91 206 GLU A CA 1
ATOM 1527 C C . GLU A 1 206 ? 24.759 -3.611 -44.645 1.00 45.91 206 GLU A C 1
ATOM 1529 O O . GLU A 1 206 ? 25.781 -3.451 -43.989 1.00 45.91 206 GLU A O 1
ATOM 1534 N N . SER A 1 207 ? 24.504 -4.789 -45.225 1.00 39.28 207 SER A N 1
ATOM 1535 C CA . SER A 1 207 ? 25.576 -5.631 -45.789 1.00 39.28 207 SER A CA 1
ATOM 1536 C C . SER A 1 207 ? 25.016 -6.689 -46.754 1.00 39.28 207 SER A C 1
ATOM 1538 O O . SER A 1 207 ? 24.716 -7.824 -46.399 1.00 39.28 207 SER A O 1
ATOM 1540 N N . ARG A 1 208 ? 24.913 -6.318 -48.037 1.00 40.19 208 ARG A N 1
ATOM 1541 C CA . ARG A 1 208 ? 25.325 -7.233 -49.125 1.00 40.19 208 ARG A CA 1
ATOM 1542 C C . ARG A 1 208 ? 26.864 -7.290 -49.085 1.00 40.19 208 ARG A C 1
ATOM 1544 O O . ARG A 1 208 ? 27.438 -6.255 -48.750 1.00 40.19 208 ARG A O 1
ATOM 1551 N N . PRO A 1 209 ? 27.559 -8.393 -49.439 1.00 42.72 209 PRO A N 1
ATOM 1552 C CA . PRO A 1 209 ? 27.346 -9.208 -50.647 1.00 42.72 209 PRO A CA 1
ATOM 1553 C C . PRO A 1 209 ? 27.448 -10.735 -50.361 1.00 42.72 209 PRO A C 1
ATOM 1555 O O . PRO A 1 209 ? 27.716 -11.141 -49.240 1.00 42.72 209 PRO A O 1
ATOM 1558 N N . LEU A 1 210 ? 27.152 -11.661 -51.276 1.00 44.88 210 LEU A N 1
ATOM 1559 C CA . LEU A 1 210 ? 27.952 -12.018 -52.452 1.00 44.88 210 LEU A CA 1
ATOM 1560 C C . LEU A 1 210 ? 27.141 -12.913 -53.403 1.00 44.88 210 LEU A C 1
ATOM 1562 O O . LEU A 1 210 ? 26.202 -13.591 -52.991 1.00 44.88 210 LEU A O 1
ATOM 1566 N N . ARG A 1 211 ? 27.532 -12.824 -54.677 1.00 47.59 211 ARG A N 1
ATOM 1567 C CA . ARG A 1 211 ? 27.130 -13.688 -55.792 1.00 47.59 211 ARG A CA 1
ATOM 1568 C C . ARG A 1 211 ? 27.392 -15.161 -55.510 1.00 47.59 211 ARG A C 1
ATOM 1570 O O . ARG A 1 211 ? 28.404 -15.434 -54.830 1.00 47.59 211 ARG A O 1
#

pLDDT: mean 82.94, std 18.92, range [37.0, 98.12]

Secondary structure (DSSP, 8-state):
--HHHHHHHHHHHHHHHHHHHHHH-GGGGGHHHHHHHHHHHHHHHTTS---HHHHHHHHHHHHHHHHHHTT-GGGGGHHHHHHHHHHHHHTS---TT-HHHHHHHHHHHHHHHHHHHH-GGGGGGHHHHHHHHHHHTTS-HHHHHHHHHHHHHHHHHHHHSTTGGGHHHHHHHHHH-S-----SS-S------------------------

Foldseek 3Di:
DDLQVLLVLLLCLLCVLQVLLCVLPVLLCVLVVLSVLLNVLSVVLSVPRAAPLLSLLLNLLSNLQSLLSSQDSLLSVLSVLSSLLSNLSSPFPADSPLNLLSVLLSLLSNLLSLLSSVPVVLSVLSVLSSLLSNLSSHDDSVLSVQSNCQSNVQSVVSNVDPPSSCSSVVSSVSSCPPDPPDDPDPPDPPPCPDPPPPPPPPPPDDDDDDD